Protein AF-A0A6I4NIX0-F1 (afdb_monomer)

Radius of gyration: 38.26 Å; Cα contacts (8 Å, |Δi|>4): 270; chains: 1; bounding box: 80×37×108 Å

Organism: NCBI:txid2683249

Structure (mmCIF, N/CA/C/O backbone):
data_AF-A0A6I4NIX0-F1
#
_entry.id   AF-A0A6I4NIX0-F1
#
loop_
_atom_site.group_PDB
_atom_site.id
_atom_site.type_symbol
_atom_site.label_atom_id
_atom_site.label_alt_id
_atom_site.label_comp_id
_atom_site.label_asym_id
_atom_site.label_entity_id
_atom_site.label_seq_id
_atom_site.pdbx_PDB_ins_code
_atom_site.Cartn_x
_atom_site.Cartn_y
_atom_site.Cartn_z
_atom_site.occupancy
_atom_site.B_iso_or_equiv
_atom_site.auth_seq_id
_atom_site.auth_comp_id
_atom_site.auth_asym_id
_atom_site.auth_atom_id
_atom_site.pdbx_PDB_model_num
ATOM 1 N N . MET A 1 1 ? 13.666 2.918 -38.851 1.00 43.97 1 MET A N 1
ATOM 2 C CA . MET A 1 1 ? 14.423 2.708 -40.101 1.00 43.97 1 MET A CA 1
ATOM 3 C C . MET A 1 1 ? 15.780 3.328 -39.849 1.00 43.97 1 MET A C 1
ATOM 5 O O . MET A 1 1 ? 15.860 4.537 -39.687 1.00 43.97 1 MET A O 1
ATOM 9 N N . ASP A 1 2 ? 16.770 2.481 -39.593 1.00 53.19 2 ASP A N 1
ATOM 10 C CA . ASP A 1 2 ? 17.915 2.836 -38.752 1.00 53.19 2 ASP A CA 1
ATOM 11 C C . ASP A 1 2 ? 18.813 3.860 -39.449 1.00 53.19 2 ASP A C 1
ATOM 13 O O . ASP A 1 2 ? 19.462 3.558 -40.452 1.00 53.19 2 ASP A O 1
ATOM 17 N N . THR A 1 3 ? 18.858 5.076 -38.910 1.00 61.34 3 THR A N 1
ATOM 18 C CA . THR A 1 3 ? 19.760 6.161 -39.330 1.00 61.34 3 THR A CA 1
ATOM 19 C C . THR A 1 3 ? 21.214 5.690 -39.404 1.00 61.34 3 THR A C 1
ATOM 21 O O . THR A 1 3 ? 21.943 6.076 -40.317 1.00 61.34 3 THR A O 1
ATOM 24 N N . LEU A 1 4 ? 21.589 4.757 -38.524 1.00 57.44 4 LEU A N 1
ATOM 25 C CA . LEU A 1 4 ? 22.887 4.086 -38.499 1.00 57.44 4 LEU A CA 1
ATOM 26 C C . LEU A 1 4 ? 23.182 3.298 -39.788 1.00 57.44 4 LEU A C 1
ATOM 28 O O . LEU A 1 4 ? 24.290 3.348 -40.317 1.00 57.44 4 LEU A O 1
ATOM 32 N N . ARG A 1 5 ? 22.180 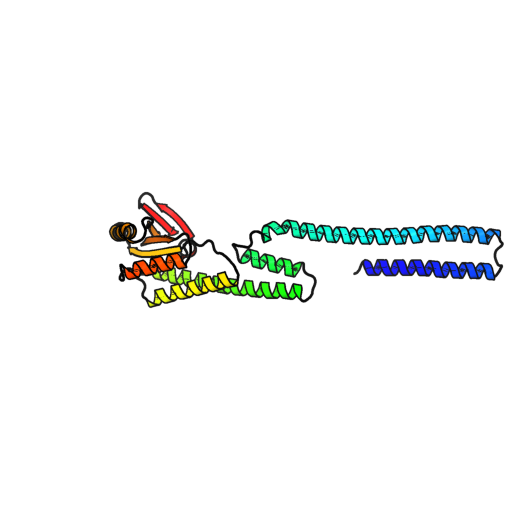2.596 -40.340 1.00 68.56 5 ARG A N 1
ATOM 33 C CA . ARG A 1 5 ? 22.334 1.824 -41.584 1.00 68.56 5 ARG A CA 1
ATOM 34 C C . ARG A 1 5 ? 22.512 2.748 -42.783 1.00 68.56 5 ARG A C 1
ATOM 36 O O . ARG A 1 5 ? 23.341 2.466 -43.639 1.00 68.56 5 ARG A O 1
ATOM 43 N N . ILE A 1 6 ? 21.773 3.855 -42.832 1.00 69.44 6 ILE A N 1
ATOM 44 C CA . ILE A 1 6 ? 21.879 4.838 -43.920 1.00 69.44 6 ILE A CA 1
ATOM 45 C C . ILE A 1 6 ? 23.253 5.528 -43.888 1.00 69.44 6 ILE A C 1
ATOM 47 O O . ILE A 1 6 ? 23.902 5.610 -44.928 1.00 69.44 6 ILE A O 1
ATOM 51 N N . SER A 1 7 ? 23.728 5.941 -42.705 1.00 67.31 7 SER A N 1
ATOM 52 C CA . SER A 1 7 ? 25.068 6.526 -42.507 1.00 67.31 7 SER A CA 1
ATOM 53 C C . SER A 1 7 ? 26.182 5.561 -42.944 1.00 67.31 7 SER A C 1
ATOM 55 O O . SER A 1 7 ? 27.081 5.929 -43.703 1.00 67.31 7 SER A O 1
ATOM 57 N N . LEU A 1 8 ? 26.079 4.283 -42.563 1.00 74.50 8 LEU A N 1
ATOM 58 C CA . LEU A 1 8 ? 27.054 3.252 -42.922 1.00 74.50 8 LEU A CA 1
ATOM 59 C C . LEU A 1 8 ? 27.112 2.988 -44.437 1.00 74.50 8 LEU A C 1
ATOM 61 O O . LEU A 1 8 ? 28.200 2.961 -45.012 1.00 74.50 8 LEU A O 1
ATOM 65 N N . TRP A 1 9 ? 25.961 2.860 -45.104 1.00 77.00 9 TRP A N 1
ATOM 66 C CA . TRP A 1 9 ? 25.909 2.684 -46.562 1.00 77.00 9 TRP A CA 1
ATOM 67 C C . TRP A 1 9 ? 26.435 3.904 -47.327 1.00 77.00 9 TRP A C 1
ATOM 69 O O . TRP A 1 9 ? 27.109 3.740 -48.346 1.00 77.00 9 TRP A O 1
ATOM 79 N N . LEU A 1 10 ? 26.185 5.117 -46.826 1.00 78.00 10 LEU A N 1
ATOM 80 C CA . LEU A 1 10 ? 26.678 6.354 -47.433 1.00 78.00 10 LEU A CA 1
ATOM 81 C C . LEU A 1 10 ? 28.211 6.460 -47.342 1.00 78.00 10 LEU A C 1
ATOM 83 O O . LEU A 1 10 ? 28.868 6.781 -48.333 1.00 78.00 10 LEU A O 1
ATOM 87 N N . ASN A 1 11 ? 28.788 6.107 -46.189 1.00 76.25 11 ASN A N 1
ATOM 88 C CA . ASN A 1 11 ? 30.240 6.079 -45.993 1.00 76.25 11 ASN A CA 1
ATOM 89 C C . ASN A 1 11 ? 30.921 5.015 -46.873 1.00 76.25 11 ASN A C 1
ATOM 91 O O . ASN A 1 11 ? 31.942 5.299 -47.501 1.00 76.25 11 ASN A O 1
ATOM 95 N N . ILE A 1 12 ? 30.335 3.817 -46.992 1.00 81.12 12 ILE A N 1
ATOM 96 C CA . ILE A 1 12 ? 30.833 2.768 -47.901 1.00 81.12 12 ILE A CA 1
ATOM 97 C C . ILE A 1 12 ? 30.787 3.242 -49.363 1.00 81.12 12 ILE A C 1
ATOM 99 O O . ILE A 1 12 ? 31.748 3.034 -50.107 1.00 81.12 12 ILE A O 1
ATOM 103 N N . GLY A 1 13 ? 29.706 3.916 -49.769 1.00 81.62 13 GLY A N 1
ATOM 104 C CA . GLY A 1 13 ? 29.568 4.484 -51.112 1.00 81.62 13 GLY A CA 1
ATOM 105 C C . GLY A 1 13 ? 30.633 5.538 -51.438 1.00 81.62 13 GLY A C 1
ATOM 106 O O . GLY A 1 13 ? 31.209 5.509 -52.527 1.00 81.62 13 GLY A O 1
ATOM 107 N N . LEU A 1 14 ? 30.950 6.423 -50.487 1.00 79.50 14 LEU A N 1
ATOM 108 C CA . LEU A 1 14 ? 32.007 7.434 -50.636 1.00 79.50 14 LEU A CA 1
ATOM 109 C C . LEU A 1 14 ? 33.401 6.806 -50.780 1.00 79.50 14 LEU A C 1
ATOM 111 O O . LEU A 1 14 ? 34.182 7.225 -51.636 1.00 79.50 14 LEU A O 1
ATOM 115 N N . ILE A 1 15 ? 33.699 5.767 -49.994 1.00 82.00 15 ILE A N 1
ATOM 116 C CA . ILE A 1 15 ? 34.970 5.032 -50.088 1.00 82.00 15 ILE A CA 1
ATOM 117 C C . ILE A 1 15 ? 35.087 4.327 -51.447 1.00 82.00 15 ILE A C 1
ATOM 119 O O . ILE A 1 15 ? 36.135 4.396 -52.090 1.00 82.00 15 ILE A O 1
ATOM 123 N N . LEU A 1 16 ? 34.011 3.696 -51.925 1.00 84.69 16 LEU A N 1
ATOM 124 C CA . LEU A 1 16 ? 33.980 3.060 -53.246 1.00 84.69 16 LEU A CA 1
ATOM 125 C C . LEU A 1 16 ? 34.229 4.064 -54.378 1.00 84.69 16 LEU A C 1
ATOM 127 O O . LEU A 1 16 ? 35.016 3.774 -55.280 1.00 84.69 16 LEU A O 1
ATOM 131 N N . LEU A 1 17 ? 33.615 5.249 -54.319 1.00 83.38 17 LEU A N 1
ATOM 132 C CA . LEU A 1 17 ? 33.840 6.318 -55.298 1.00 83.38 17 LEU A CA 1
ATOM 133 C C . LEU A 1 17 ? 35.307 6.765 -55.347 1.00 83.38 17 LEU A C 1
ATOM 135 O O . LEU A 1 17 ? 35.855 6.931 -56.438 1.00 83.38 17 LEU A O 1
ATOM 139 N N . LEU A 1 18 ? 35.962 6.897 -54.190 1.00 82.19 18 LEU A N 1
ATOM 140 C CA . LEU A 1 18 ? 37.392 7.214 -54.117 1.00 82.19 18 LEU A CA 1
ATOM 141 C C . LEU A 1 18 ? 38.255 6.110 -54.741 1.00 82.19 18 LEU A C 1
ATOM 143 O O . LEU A 1 18 ? 39.141 6.398 -55.545 1.00 82.19 18 LEU A O 1
ATOM 147 N N . VAL A 1 19 ? 37.977 4.839 -54.437 1.00 84.62 19 VAL A N 1
ATOM 148 C CA . VAL A 1 19 ? 38.723 3.706 -55.013 1.00 84.62 19 VAL A CA 1
ATOM 149 C C . VAL A 1 19 ? 38.577 3.667 -56.537 1.00 84.62 19 VAL A C 1
ATOM 151 O O . VAL A 1 19 ? 39.573 3.520 -57.247 1.00 84.62 19 VAL A O 1
ATOM 154 N N . VAL A 1 20 ? 37.361 3.860 -57.055 1.00 85.88 20 VAL A N 1
ATOM 155 C CA . VAL A 1 20 ? 37.107 3.924 -58.503 1.00 85.88 20 VAL A CA 1
ATOM 156 C C . VAL A 1 20 ? 37.832 5.117 -59.137 1.00 85.88 20 VAL A C 1
ATOM 158 O O . VAL A 1 20 ? 38.448 4.961 -60.194 1.00 85.88 20 VAL A O 1
ATOM 161 N N . GLY A 1 21 ? 37.834 6.279 -58.475 1.00 82.00 21 GLY A N 1
ATOM 162 C CA . GLY A 1 21 ? 38.586 7.462 -58.900 1.00 82.00 21 GLY A CA 1
ATOM 163 C C . GLY A 1 21 ? 40.096 7.210 -58.985 1.00 82.00 21 GLY A C 1
ATOM 164 O O . GLY A 1 21 ? 40.710 7.506 -60.010 1.00 82.00 21 GLY A O 1
ATOM 165 N N . CYS A 1 22 ? 40.685 6.570 -57.969 1.00 81.81 22 CYS A N 1
ATOM 166 C CA . CYS A 1 22 ? 42.088 6.137 -57.979 1.00 81.81 22 CYS A CA 1
ATOM 167 C C . CYS A 1 22 ? 42.403 5.224 -59.174 1.00 81.81 22 CYS A C 1
ATOM 169 O O . CYS A 1 22 ? 43.384 5.442 -59.888 1.00 81.81 22 CYS A O 1
ATOM 171 N N . VAL A 1 23 ? 41.568 4.209 -59.416 1.00 85.44 23 VAL A N 1
ATOM 172 C CA . VAL A 1 23 ? 41.751 3.271 -60.537 1.00 85.44 23 VAL A CA 1
ATOM 173 C C . VAL A 1 23 ? 41.670 4.000 -61.881 1.00 85.44 23 VAL A C 1
ATOM 175 O O . VAL A 1 23 ? 42.463 3.720 -62.784 1.00 85.44 23 VAL A O 1
ATOM 178 N N . TYR A 1 24 ? 40.756 4.963 -62.009 1.00 84.19 24 TYR A N 1
ATOM 179 C CA . TYR A 1 24 ? 40.612 5.786 -63.207 1.00 84.19 24 TYR A CA 1
ATOM 180 C C . TYR A 1 24 ? 41.850 6.657 -63.472 1.00 84.19 24 TYR A C 1
ATOM 182 O O . TYR A 1 24 ? 42.356 6.669 -64.595 1.00 84.19 24 TYR A O 1
ATOM 190 N N . ILE A 1 25 ? 42.400 7.307 -62.440 1.00 80.31 25 ILE A N 1
ATOM 191 C CA . ILE A 1 25 ? 43.631 8.110 -62.548 1.00 80.31 25 ILE A CA 1
ATOM 192 C C . ILE A 1 25 ? 44.821 7.231 -62.962 1.00 80.31 25 ILE A C 1
ATOM 194 O O . ILE A 1 25 ? 45.546 7.574 -63.895 1.00 80.31 25 ILE A O 1
ATOM 198 N N . ILE A 1 26 ? 44.992 6.055 -62.346 1.00 81.69 26 ILE A N 1
ATOM 199 C CA . ILE A 1 26 ? 46.058 5.104 -62.716 1.00 81.69 26 ILE A CA 1
ATOM 200 C C . ILE A 1 26 ? 45.920 4.666 -64.180 1.00 81.69 26 ILE A C 1
ATOM 202 O O . ILE A 1 26 ? 46.921 4.538 -64.890 1.00 81.69 26 ILE A O 1
ATOM 206 N N . LYS A 1 27 ? 44.686 4.441 -64.647 1.00 83.12 27 LYS A N 1
ATOM 207 C CA . LYS A 1 27 ? 44.415 4.082 -66.042 1.00 83.12 27 LYS A CA 1
ATOM 208 C C . LYS A 1 27 ? 44.809 5.211 -66.998 1.00 83.12 27 LYS A C 1
ATOM 210 O O . LYS A 1 27 ? 45.462 4.916 -67.994 1.00 83.12 27 LYS A O 1
ATOM 215 N N . LEU A 1 28 ? 44.479 6.464 -66.672 1.00 78.56 28 LEU A N 1
ATOM 216 C CA . LEU A 1 28 ? 44.848 7.644 -67.467 1.00 78.56 28 LEU A CA 1
ATOM 217 C C . LEU A 1 28 ? 46.366 7.852 -67.557 1.00 78.56 28 LEU A C 1
ATOM 219 O O . LEU A 1 28 ? 46.877 8.157 -68.635 1.00 78.56 28 LEU A O 1
ATOM 223 N N . ILE A 1 29 ? 47.090 7.636 -66.454 1.00 76.50 29 ILE A N 1
ATOM 224 C CA . ILE A 1 29 ? 48.560 7.709 -66.433 1.00 76.50 29 ILE A CA 1
ATOM 225 C C . ILE A 1 29 ? 49.155 6.609 -67.326 1.00 76.50 29 ILE A C 1
ATOM 227 O O . ILE A 1 29 ? 50.046 6.869 -68.135 1.00 76.50 29 ILE A O 1
ATOM 231 N N . LYS A 1 30 ? 48.637 5.375 -67.236 1.00 78.75 30 LYS A N 1
ATOM 232 C CA . LYS A 1 30 ? 49.112 4.249 -68.058 1.00 78.75 30 LYS A CA 1
ATOM 233 C C . LYS A 1 30 ? 48.798 4.405 -69.548 1.00 78.75 30 LYS A C 1
ATOM 235 O O . LYS A 1 30 ? 49.575 3.914 -70.363 1.00 78.75 30 LYS A O 1
ATOM 240 N N . SER A 1 31 ? 47.698 5.064 -69.920 1.00 76.31 31 SER A N 1
ATOM 241 C CA . SER A 1 31 ? 47.315 5.253 -71.326 1.00 76.31 31 SER A CA 1
ATOM 242 C C . SER A 1 31 ? 48.072 6.377 -72.044 1.00 76.31 31 SER A C 1
ATOM 244 O O . SER A 1 31 ? 47.883 6.519 -73.249 1.00 76.31 31 SER A O 1
ATOM 246 N N . LYS A 1 32 ? 48.927 7.156 -71.352 1.00 70.25 32 LYS A N 1
ATOM 247 C CA . LYS A 1 32 ? 49.683 8.310 -71.904 1.00 70.25 32 LYS A CA 1
ATOM 248 C C . LYS A 1 32 ? 48.819 9.316 -72.684 1.00 70.25 32 LYS A C 1
ATOM 250 O O . LYS A 1 32 ? 49.307 10.043 -73.541 1.00 70.25 32 LYS A O 1
ATOM 255 N N . THR A 1 33 ? 47.521 9.345 -72.402 1.00 64.69 33 THR A N 1
ATOM 256 C CA . THR A 1 33 ? 46.524 10.163 -73.108 1.00 64.69 33 THR A CA 1
ATOM 257 C C . THR A 1 33 ? 46.512 11.621 -72.653 1.00 64.69 33 THR A C 1
ATOM 259 O O . THR A 1 33 ? 45.799 12.426 -73.240 1.00 64.69 33 THR A O 1
ATOM 262 N N . VAL A 1 34 ? 47.259 11.955 -71.598 1.00 69.62 34 VAL A N 1
ATOM 263 C CA . VAL A 1 34 ? 47.287 13.274 -70.959 1.00 69.62 34 VAL A CA 1
ATOM 264 C C . VAL A 1 34 ? 48.743 13.698 -70.789 1.00 69.62 34 VAL A C 1
ATOM 266 O O . VAL A 1 34 ? 49.601 12.861 -70.498 1.00 69.62 34 VAL A O 1
ATOM 269 N N . ASP A 1 35 ? 49.015 14.979 -71.008 1.00 74.25 35 ASP A N 1
ATOM 270 C CA . ASP A 1 35 ? 50.319 15.590 -70.787 1.00 74.25 35 ASP A CA 1
ATOM 271 C C . ASP A 1 35 ? 50.654 15.685 -69.289 1.00 74.25 35 ASP A C 1
ATOM 273 O O . ASP A 1 35 ? 49.789 15.605 -68.416 1.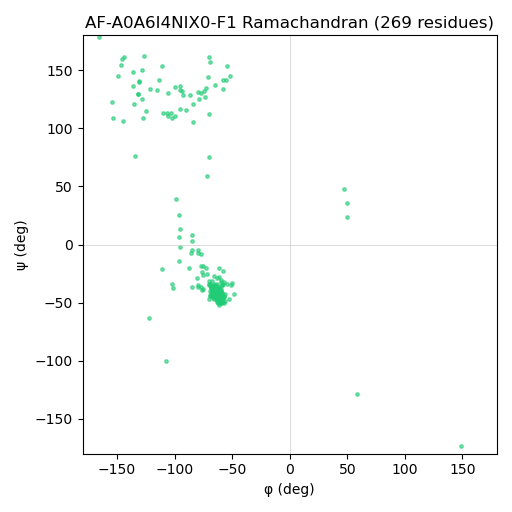00 74.25 35 ASP A O 1
ATOM 277 N N . GLU A 1 36 ? 51.937 15.862 -68.980 1.00 71.31 36 GLU A N 1
ATOM 278 C CA . GLU A 1 36 ? 52.439 15.912 -67.600 1.00 71.31 36 GLU A CA 1
ATOM 279 C C . GLU A 1 36 ? 51.759 17.035 -66.787 1.00 71.31 36 GLU A C 1
ATOM 281 O O . GLU A 1 36 ? 51.394 16.841 -65.629 1.00 71.31 36 GLU A O 1
ATOM 286 N N . SER A 1 37 ? 51.434 18.161 -67.440 1.00 74.31 37 SER A N 1
ATOM 287 C CA . SER A 1 37 ? 50.690 19.276 -66.835 1.00 74.31 37 SER A CA 1
ATOM 288 C C . SER A 1 37 ? 49.231 18.938 -66.496 1.00 74.31 37 SER A C 1
ATOM 290 O O . SER A 1 37 ? 48.706 19.398 -65.475 1.00 74.31 37 SER A O 1
ATOM 292 N N . GLY A 1 38 ? 48.548 18.148 -67.329 1.00 74.88 38 GLY A N 1
ATOM 293 C CA . GLY A 1 38 ? 47.187 17.696 -67.057 1.00 74.88 38 GLY A CA 1
ATOM 294 C C . GLY A 1 38 ? 47.121 16.686 -65.911 1.00 74.88 38 GLY A C 1
ATOM 295 O O . GLY A 1 38 ? 46.168 16.713 -65.129 1.00 74.88 38 GLY A O 1
ATOM 296 N N . ILE A 1 39 ? 48.147 15.843 -65.763 1.00 74.44 39 ILE A N 1
ATOM 297 C CA . ILE A 1 39 ? 48.248 14.868 -64.667 1.00 74.44 39 ILE A CA 1
ATOM 298 C C . ILE A 1 39 ? 48.376 15.582 -63.313 1.00 74.44 39 ILE A C 1
ATOM 300 O O . ILE A 1 39 ? 47.631 15.245 -62.390 1.00 74.44 39 ILE A O 1
ATOM 304 N N . ASP A 1 40 ? 49.220 16.611 -63.207 1.00 77.62 40 ASP A N 1
ATOM 305 C CA . ASP A 1 40 ? 49.393 17.373 -61.960 1.00 77.62 40 ASP A CA 1
ATOM 306 C C . ASP A 1 40 ? 48.093 18.045 -61.494 1.00 77.62 40 ASP A C 1
ATOM 308 O O . ASP A 1 40 ? 47.713 17.944 -60.325 1.00 77.62 40 ASP A O 1
ATOM 312 N N . LYS A 1 41 ? 47.334 18.647 -62.418 1.00 80.56 41 LYS A N 1
ATOM 313 C CA . LYS A 1 41 ? 46.035 19.268 -62.096 1.00 80.56 41 LYS A CA 1
ATOM 314 C C . LYS A 1 41 ? 44.995 18.253 -61.620 1.00 80.56 41 LYS A C 1
ATOM 316 O O . LYS A 1 41 ? 44.209 18.556 -60.722 1.00 80.56 41 LYS A O 1
ATOM 321 N N . ILE A 1 42 ? 44.976 17.055 -62.209 1.00 80.00 42 ILE A N 1
ATOM 322 C CA . ILE A 1 42 ? 44.069 15.970 -61.799 1.00 80.00 42 ILE A CA 1
ATOM 323 C C . ILE A 1 42 ? 44.441 15.465 -60.403 1.00 80.00 42 ILE A C 1
ATOM 325 O O . ILE A 1 42 ? 43.555 15.233 -59.578 1.00 80.00 42 ILE A O 1
ATOM 329 N N . ILE A 1 43 ? 45.738 15.325 -60.123 1.00 78.81 43 ILE A N 1
ATOM 330 C CA . ILE A 1 43 ? 46.238 14.919 -58.808 1.00 78.81 43 ILE A CA 1
ATOM 331 C C . ILE A 1 43 ? 45.854 15.953 -57.744 1.00 78.81 43 ILE A C 1
ATOM 333 O O . ILE A 1 43 ? 45.377 15.571 -56.674 1.00 78.81 43 ILE A O 1
ATOM 337 N N . ASP A 1 44 ? 46.001 17.246 -58.026 1.00 80.88 44 ASP A N 1
ATOM 338 C CA . ASP A 1 44 ? 45.641 18.297 -57.072 1.00 80.88 44 ASP A CA 1
ATOM 339 C C . ASP A 1 44 ? 44.132 18.378 -56.820 1.00 80.88 44 ASP A C 1
ATOM 341 O O . ASP A 1 44 ? 43.710 18.474 -55.664 1.00 80.88 44 ASP A O 1
ATOM 345 N N . LEU A 1 45 ? 43.303 18.225 -57.858 1.00 81.31 45 LEU A N 1
ATOM 346 C CA . LEU A 1 45 ? 41.852 18.098 -57.689 1.00 81.31 45 LEU A CA 1
ATOM 347 C C . LEU A 1 45 ? 41.501 16.883 -56.813 1.00 81.31 45 LEU A C 1
ATOM 349 O O . LEU A 1 45 ? 40.676 16.979 -55.903 1.00 81.31 45 LEU A O 1
ATOM 353 N N . TYR A 1 46 ? 42.161 15.747 -57.045 1.00 81.38 46 TYR A N 1
ATOM 354 C CA . TYR A 1 46 ? 41.925 14.522 -56.285 1.00 81.38 46 TYR A CA 1
ATOM 355 C C . TYR A 1 46 ? 42.333 14.652 -54.810 1.00 81.38 46 TYR A C 1
ATOM 357 O O . TYR A 1 46 ? 41.607 14.185 -53.931 1.00 81.38 46 TYR A O 1
ATOM 365 N N . LYS A 1 47 ? 43.437 15.349 -54.506 1.00 82.44 47 LYS A N 1
ATOM 366 C CA . LYS A 1 47 ? 43.831 15.669 -53.120 1.00 82.44 47 LYS A CA 1
ATOM 367 C C . LYS A 1 47 ? 42.747 16.474 -52.399 1.00 82.44 47 LYS A C 1
ATOM 369 O O . LYS A 1 47 ? 42.418 16.157 -51.257 1.00 82.44 47 LYS A O 1
ATOM 374 N N . VAL A 1 48 ? 42.161 17.475 -53.061 1.00 84.12 48 VAL A N 1
ATOM 375 C CA . VAL A 1 48 ? 41.076 18.289 -52.483 1.00 84.12 48 VAL A CA 1
ATOM 376 C C . VAL A 1 48 ? 39.831 17.435 -52.208 1.00 84.12 48 VAL A C 1
ATOM 378 O O . VAL A 1 48 ? 39.230 17.538 -51.134 1.00 84.12 48 VAL A O 1
ATOM 381 N N . VAL A 1 49 ? 39.471 16.537 -53.129 1.00 81.75 49 VAL A N 1
ATOM 382 C CA . VAL A 1 49 ? 38.347 15.598 -52.948 1.00 81.75 49 VAL A CA 1
ATOM 383 C C . VAL A 1 49 ? 38.604 14.622 -51.792 1.00 81.75 49 VAL A C 1
ATOM 385 O O . VAL A 1 49 ? 37.704 14.357 -50.993 1.00 81.75 49 VAL A O 1
ATOM 388 N N . LEU A 1 50 ? 39.834 14.128 -51.642 1.00 81.06 50 LEU A N 1
ATOM 389 C CA . LEU A 1 50 ? 40.216 13.273 -50.515 1.00 81.06 50 LEU A CA 1
ATOM 390 C C . LEU A 1 50 ? 40.063 13.998 -49.175 1.00 81.06 50 LEU A C 1
ATOM 392 O O . LEU A 1 50 ? 39.414 13.478 -48.268 1.00 81.06 50 LEU A O 1
ATOM 396 N N . ILE A 1 51 ? 40.617 15.208 -49.057 1.00 81.81 51 ILE A N 1
ATOM 397 C CA . ILE A 1 51 ? 40.584 15.985 -47.809 1.00 81.81 51 ILE A CA 1
ATOM 398 C C . ILE A 1 51 ? 39.140 16.311 -47.401 1.00 81.81 51 ILE A C 1
ATOM 400 O O . ILE A 1 51 ? 38.773 16.157 -46.233 1.00 81.81 51 ILE A O 1
ATOM 404 N N . THR A 1 52 ? 38.299 16.718 -48.355 1.00 83.75 52 THR A N 1
ATOM 405 C CA . THR A 1 52 ? 36.883 17.032 -48.093 1.00 83.75 52 THR A CA 1
ATOM 406 C C . THR A 1 52 ? 36.082 15.792 -47.691 1.00 83.75 52 THR A C 1
ATOM 408 O O . THR A 1 52 ? 35.307 15.854 -46.737 1.00 83.75 52 THR A O 1
ATOM 411 N N . THR A 1 53 ? 36.327 14.643 -48.329 1.00 80.81 53 THR A N 1
ATOM 412 C CA . THR A 1 53 ? 35.643 13.379 -47.999 1.00 80.81 53 THR A CA 1
ATOM 413 C C . THR A 1 53 ? 36.020 12.874 -46.607 1.00 80.81 53 THR A C 1
ATOM 415 O O . THR A 1 53 ? 35.143 12.523 -45.820 1.00 80.81 53 THR A O 1
ATOM 418 N N . VAL A 1 54 ? 37.312 12.884 -46.263 1.00 80.12 54 VAL A N 1
ATOM 419 C CA . VAL A 1 54 ? 37.784 12.473 -44.930 1.00 80.12 54 VAL A CA 1
ATOM 420 C C . VAL A 1 54 ? 37.206 13.386 -43.847 1.00 80.12 54 VAL A C 1
ATOM 422 O O . VAL A 1 54 ? 36.725 12.896 -42.826 1.00 80.12 54 VAL A O 1
ATOM 425 N N . SER A 1 55 ? 37.176 14.698 -44.094 1.00 81.50 55 SER A N 1
ATOM 426 C CA . SER A 1 55 ? 36.588 15.667 -43.162 1.00 81.50 55 SER A CA 1
ATOM 427 C C . SER A 1 55 ? 35.092 15.412 -42.938 1.00 81.50 55 SER A C 1
ATOM 429 O O . SER A 1 55 ? 34.629 15.465 -41.801 1.00 81.50 55 SER A O 1
ATOM 431 N N . ALA A 1 56 ? 34.344 15.070 -43.993 1.00 80.56 56 ALA A N 1
ATOM 432 C CA . ALA A 1 56 ? 32.924 14.733 -43.892 1.00 80.56 56 ALA A CA 1
ATOM 433 C C . ALA A 1 56 ? 32.677 13.443 -43.090 1.00 80.56 56 ALA A C 1
ATOM 435 O O . ALA A 1 56 ? 31.761 13.397 -42.269 1.00 80.56 56 ALA A O 1
ATOM 436 N N . ILE A 1 57 ? 33.515 12.416 -43.272 1.00 78.94 57 ILE A N 1
ATOM 437 C CA . ILE A 1 57 ? 33.428 11.164 -42.502 1.00 78.94 57 ILE A CA 1
ATOM 438 C C . ILE A 1 57 ? 33.670 11.435 -41.012 1.00 78.94 57 ILE A C 1
ATOM 440 O O . ILE A 1 57 ? 32.881 10.994 -40.177 1.00 78.94 57 ILE A O 1
ATOM 444 N N . ILE A 1 58 ? 34.714 12.200 -40.670 1.00 77.25 58 ILE A N 1
ATOM 445 C CA . ILE A 1 58 ? 35.019 12.559 -39.275 1.00 77.25 58 ILE A CA 1
ATOM 446 C C . ILE A 1 58 ? 33.862 13.354 -38.659 1.00 77.25 58 ILE A C 1
ATOM 448 O O . ILE A 1 58 ? 33.435 13.044 -37.549 1.00 77.25 58 ILE A O 1
ATOM 452 N N . ALA A 1 59 ? 33.318 14.338 -39.381 1.00 80.81 59 ALA A N 1
ATOM 453 C CA . ALA A 1 59 ? 32.184 15.129 -38.910 1.00 80.81 59 ALA A CA 1
ATOM 454 C C . ALA A 1 59 ? 30.941 14.264 -38.641 1.00 80.81 59 ALA A C 1
ATOM 456 O O . ALA A 1 59 ? 30.286 14.451 -37.618 1.00 80.81 59 ALA A O 1
ATOM 457 N N . ASN A 1 60 ? 30.650 13.291 -39.510 1.00 76.56 60 ASN A N 1
ATOM 458 C CA . ASN A 1 60 ? 29.535 12.362 -39.320 1.00 76.56 60 ASN A CA 1
ATOM 459 C C . ASN A 1 60 ? 29.738 11.460 -38.098 1.00 76.56 60 ASN A C 1
ATOM 461 O O . ASN A 1 60 ? 28.819 11.322 -37.298 1.00 76.56 60 ASN A O 1
ATOM 465 N N . ILE A 1 61 ? 30.942 10.908 -37.910 1.00 76.12 61 ILE A N 1
ATOM 466 C CA . ILE A 1 61 ? 31.271 10.093 -36.729 1.00 76.12 61 ILE A CA 1
ATOM 467 C C . ILE A 1 61 ? 31.079 10.916 -35.451 1.00 76.12 61 ILE A C 1
ATOM 469 O O . ILE A 1 61 ? 30.416 10.473 -34.519 1.00 76.12 61 ILE A O 1
ATOM 473 N N . VAL A 1 62 ? 31.619 12.136 -35.414 1.00 73.38 62 VAL A N 1
ATOM 474 C CA . VAL A 1 62 ? 31.493 13.035 -34.258 1.00 73.38 62 VAL A CA 1
ATOM 475 C C . VAL A 1 62 ? 30.029 13.413 -34.000 1.00 73.38 62 VAL A C 1
ATOM 477 O O . VAL A 1 62 ? 29.596 13.418 -32.850 1.00 73.38 62 VAL A O 1
ATOM 480 N N . ALA A 1 63 ? 29.248 13.688 -35.046 1.00 75.94 63 ALA A N 1
ATOM 481 C CA . ALA A 1 63 ? 27.823 13.986 -34.920 1.00 75.94 63 ALA A CA 1
ATOM 482 C C . ALA A 1 63 ? 27.019 12.792 -34.382 1.00 75.94 63 ALA A C 1
ATOM 484 O O . ALA A 1 63 ? 26.114 12.988 -33.570 1.00 75.94 63 ALA A O 1
ATOM 485 N N . ASP A 1 64 ? 27.350 11.572 -34.803 1.00 72.81 64 ASP A N 1
ATOM 486 C CA . ASP A 1 64 ? 26.718 10.356 -34.291 1.00 72.81 64 ASP A CA 1
ATOM 487 C C . ASP A 1 64 ? 27.087 10.129 -32.809 1.00 72.81 64 ASP A C 1
ATOM 489 O O . ASP A 1 64 ? 26.190 9.904 -31.998 1.00 72.81 64 ASP A O 1
ATOM 493 N N . TYR A 1 65 ? 28.347 10.358 -32.410 1.00 67.25 65 TYR A N 1
ATOM 494 C CA . TYR A 1 65 ? 28.757 10.336 -30.994 1.00 67.25 65 TYR A CA 1
ATOM 495 C C . TYR A 1 65 ? 28.036 11.383 -30.129 1.00 67.25 65 TYR A C 1
ATOM 497 O O . TYR A 1 65 ? 27.680 11.104 -28.983 1.00 67.25 65 TYR A O 1
ATOM 505 N N . PHE A 1 66 ? 27.811 12.599 -30.642 1.00 71.69 66 PHE A N 1
ATOM 506 C CA . PHE A 1 66 ? 27.054 13.617 -29.904 1.00 71.69 66 PHE A CA 1
ATOM 507 C C . PHE A 1 66 ? 25.578 13.238 -29.748 1.00 71.69 66 PHE A C 1
ATOM 509 O O . PHE A 1 66 ? 25.017 13.455 -28.676 1.00 71.69 66 PHE A O 1
ATOM 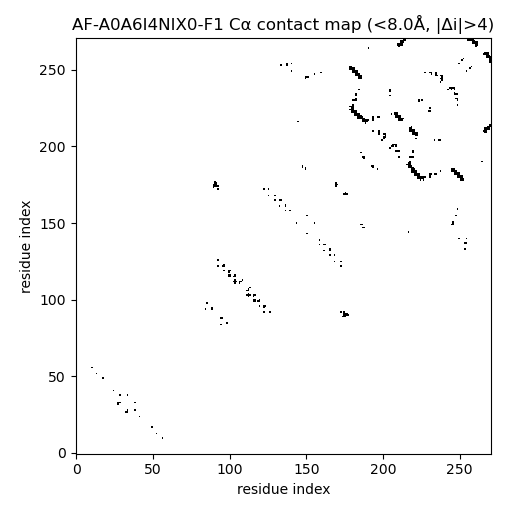516 N N . LYS A 1 67 ? 24.966 12.617 -30.764 1.00 74.62 67 LYS A N 1
ATOM 517 C CA . LYS A 1 67 ? 23.583 12.122 -30.671 1.00 74.62 67 LYS A CA 1
ATOM 518 C C . LYS A 1 67 ? 23.433 11.009 -29.639 1.00 74.62 67 LYS A C 1
ATOM 520 O O . LYS A 1 67 ? 22.464 11.037 -28.887 1.00 74.62 67 LYS A O 1
ATOM 525 N N . GLU A 1 68 ? 24.368 10.060 -29.591 1.00 69.69 68 GLU A N 1
ATOM 526 C CA . GLU A 1 68 ? 24.371 9.007 -28.563 1.00 69.69 68 GLU A CA 1
ATOM 527 C C . GLU A 1 68 ? 24.486 9.621 -27.163 1.00 69.69 68 GLU A C 1
ATOM 529 O O . GLU A 1 68 ? 23.694 9.314 -26.277 1.00 69.69 68 GLU A O 1
ATOM 534 N N . ARG A 1 69 ? 25.379 10.600 -26.989 1.00 63.72 69 ARG A N 1
ATOM 535 C CA . ARG A 1 69 ? 25.560 11.283 -25.703 1.00 63.72 69 ARG A CA 1
ATOM 536 C C . ARG A 1 69 ? 24.345 12.109 -25.266 1.00 63.72 69 ARG A C 1
ATOM 538 O O . ARG A 1 69 ? 24.060 12.183 -24.071 1.00 63.72 69 ARG A O 1
ATOM 545 N N . ASP A 1 70 ? 23.641 12.746 -26.198 1.00 66.88 70 ASP A N 1
ATOM 546 C CA . ASP A 1 70 ? 22.398 13.468 -25.900 1.00 66.88 70 ASP A CA 1
ATOM 547 C C . ASP A 1 70 ? 21.253 12.507 -25.555 1.00 66.88 70 ASP A C 1
ATOM 549 O O . ASP A 1 70 ? 20.440 12.811 -24.678 1.00 66.88 70 ASP A O 1
ATOM 553 N N . TYR A 1 71 ? 21.210 11.332 -26.191 1.00 68.25 71 TYR A N 1
ATOM 554 C CA . TYR A 1 71 ? 20.275 10.267 -25.837 1.00 68.25 71 TYR A CA 1
ATOM 555 C C . TYR A 1 71 ? 20.536 9.758 -24.411 1.00 68.25 71 TYR A C 1
ATOM 557 O O . TYR A 1 71 ? 19.622 9.787 -23.585 1.00 68.25 71 TYR A O 1
ATOM 565 N N . ASP A 1 72 ? 21.791 9.440 -24.080 1.00 60.56 72 ASP A N 1
ATOM 566 C CA . ASP A 1 72 ? 22.203 8.997 -22.740 1.00 60.56 72 ASP A CA 1
ATOM 567 C C . ASP A 1 72 ? 21.901 10.050 -21.663 1.00 60.56 72 ASP A C 1
ATOM 569 O O . ASP A 1 72 ? 21.427 9.743 -20.566 1.00 60.56 72 ASP A O 1
ATOM 573 N N . LYS A 1 73 ? 22.141 11.331 -21.969 1.00 65.00 73 LYS A N 1
ATOM 574 C CA . LYS A 1 73 ? 21.850 12.439 -21.052 1.00 65.00 73 LYS A CA 1
ATOM 575 C C . LYS A 1 73 ? 20.349 12.590 -20.807 1.00 65.00 73 LYS A C 1
ATOM 577 O O . LYS A 1 73 ? 19.947 12.831 -19.669 1.00 65.00 73 LYS A O 1
ATOM 582 N N . ASN A 1 74 ? 19.524 12.459 -21.843 1.00 67.44 74 ASN A N 1
ATOM 583 C CA . ASN A 1 74 ? 18.069 12.523 -21.706 1.00 67.44 74 ASN A CA 1
ATOM 584 C C . ASN A 1 74 ? 17.519 11.313 -20.937 1.00 67.44 74 ASN A C 1
ATOM 586 O O . ASN A 1 74 ? 16.615 11.477 -20.113 1.00 67.44 74 ASN A O 1
ATOM 590 N N . GLU A 1 75 ? 18.098 10.127 -21.126 1.00 63.88 75 GLU A N 1
ATOM 591 C CA . GLU A 1 75 ? 17.765 8.936 -20.341 1.00 63.88 75 GLU A CA 1
ATOM 592 C C . GLU A 1 75 ? 18.125 9.130 -18.856 1.00 63.88 75 GLU A C 1
ATOM 594 O O . GLU A 1 75 ? 17.283 8.910 -17.981 1.00 63.88 75 GLU A O 1
ATOM 599 N N . MET A 1 76 ? 19.316 9.666 -18.554 1.00 58.44 76 MET A N 1
ATOM 600 C CA . MET A 1 76 ? 19.714 9.988 -17.175 1.00 58.44 76 MET A CA 1
ATOM 601 C C . MET A 1 76 ? 18.873 11.103 -16.537 1.00 58.44 76 MET A C 1
ATOM 603 O O . MET A 1 76 ? 18.563 11.014 -15.348 1.00 58.44 76 MET A O 1
ATOM 607 N N . MET A 1 77 ? 18.493 12.148 -17.283 1.00 61.59 77 MET A N 1
ATOM 608 C CA . MET A 1 77 ? 17.617 13.210 -16.761 1.00 61.59 77 MET A CA 1
ATOM 609 C C . MET A 1 77 ? 16.226 12.667 -16.432 1.00 61.59 77 MET A C 1
ATOM 611 O O . MET A 1 77 ? 15.715 12.945 -15.350 1.00 61.59 77 MET A O 1
ATOM 615 N N . THR A 1 78 ? 15.677 11.813 -17.300 1.00 61.91 78 THR A N 1
ATOM 616 C CA . THR A 1 78 ? 14.419 11.103 -17.031 1.00 61.91 78 THR A CA 1
ATOM 617 C C . THR A 1 78 ? 14.548 10.279 -15.750 1.00 61.91 78 THR A C 1
ATOM 619 O O . THR A 1 78 ? 13.705 10.372 -14.866 1.00 61.91 78 THR A O 1
ATOM 622 N N . PHE A 1 79 ? 15.642 9.534 -15.577 1.00 60.25 79 PHE A N 1
ATOM 623 C CA . PHE A 1 79 ? 15.879 8.754 -14.360 1.00 60.25 79 PHE A CA 1
ATOM 624 C C . PHE A 1 79 ? 15.911 9.629 -13.094 1.00 60.25 79 PHE A C 1
ATOM 626 O O . PHE A 1 79 ? 15.292 9.289 -12.085 1.00 60.25 79 PHE A O 1
ATOM 633 N N . ASN A 1 80 ? 16.587 10.779 -13.157 1.00 50.03 80 ASN A N 1
ATOM 634 C CA . ASN A 1 80 ? 16.763 11.693 -12.027 1.00 50.03 80 ASN A CA 1
ATOM 635 C C . ASN A 1 80 ? 15.458 12.404 -11.613 1.00 50.03 80 ASN A C 1
ATOM 637 O O . ASN A 1 80 ? 15.233 12.618 -10.423 1.00 50.03 80 ASN A O 1
ATOM 641 N N . GLU A 1 81 ? 14.567 12.711 -12.562 1.00 63.41 81 GLU A N 1
ATOM 642 C CA . GLU A 1 81 ? 13.231 13.264 -12.277 1.00 63.41 81 GLU A CA 1
ATOM 643 C C . GLU A 1 81 ? 12.330 12.276 -11.519 1.00 63.41 81 GLU A C 1
ATOM 645 O O . GLU A 1 81 ? 11.470 12.696 -10.739 1.00 63.41 81 GLU A O 1
ATOM 650 N N . TYR A 1 82 ? 12.555 10.966 -11.680 1.00 57.66 82 TYR A N 1
ATOM 651 C CA . TYR A 1 82 ? 11.748 9.939 -11.020 1.00 57.66 82 TYR A CA 1
ATOM 652 C C . TYR A 1 82 ? 12.343 9.397 -9.710 1.00 57.66 82 TYR A C 1
ATOM 654 O O . TYR A 1 82 ? 11.598 8.807 -8.926 1.00 57.66 82 TYR A O 1
ATOM 662 N N . ILE A 1 83 ? 13.625 9.650 -9.4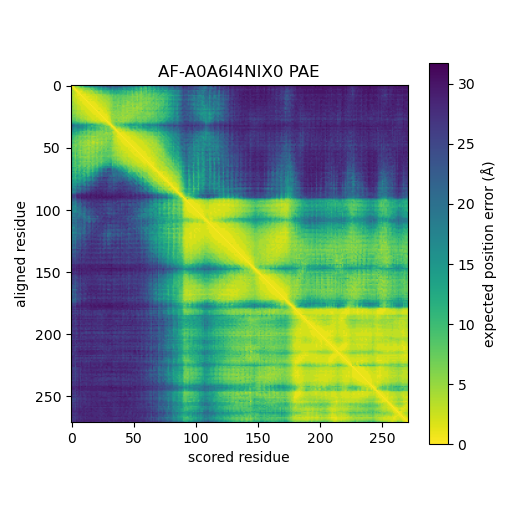04 1.00 55.28 83 ILE A N 1
ATOM 663 C CA . ILE A 1 83 ? 14.286 9.262 -8.135 1.00 55.28 83 ILE A CA 1
ATOM 664 C C . ILE A 1 83 ? 13.478 9.644 -6.876 1.00 55.28 83 ILE A C 1
ATOM 666 O O . ILE A 1 83 ? 13.347 8.795 -5.990 1.00 55.28 83 ILE A O 1
ATOM 670 N N . PRO A 1 84 ? 12.863 10.840 -6.771 1.00 55.62 84 PRO A N 1
ATOM 671 C CA . PRO A 1 84 ? 12.030 11.185 -5.617 1.00 55.62 84 PRO A CA 1
ATOM 672 C C . PRO A 1 84 ? 10.829 10.244 -5.417 1.00 55.62 84 PRO A C 1
ATOM 674 O O . PRO A 1 84 ? 10.438 9.979 -4.282 1.00 55.62 84 PRO A O 1
ATOM 677 N N . TYR A 1 85 ? 10.276 9.676 -6.496 1.00 52.88 85 TYR A N 1
ATOM 678 C CA . TYR A 1 85 ? 9.192 8.686 -6.429 1.00 52.88 85 TYR A CA 1
ATOM 679 C C . TYR A 1 85 ? 9.690 7.290 -6.015 1.00 52.88 85 TYR A C 1
ATOM 681 O O . TYR A 1 85 ? 8.913 6.501 -5.476 1.00 52.88 85 TYR A O 1
ATOM 689 N N . VAL A 1 86 ? 10.977 6.991 -6.236 1.00 50.06 86 VAL A N 1
ATOM 690 C CA . VAL A 1 86 ? 11.646 5.744 -5.819 1.00 50.06 86 VAL A CA 1
ATOM 691 C C . VAL A 1 86 ? 12.024 5.778 -4.336 1.00 50.06 86 VAL A C 1
ATOM 693 O O . VAL A 1 86 ? 11.924 4.762 -3.647 1.00 50.06 86 VAL A O 1
ATOM 696 N N . ILE A 1 87 ? 12.424 6.945 -3.826 1.00 52.19 87 ILE A N 1
ATOM 697 C CA . ILE A 1 87 ? 12.849 7.126 -2.429 1.00 52.19 87 ILE A CA 1
ATOM 698 C C . ILE A 1 87 ? 11.653 7.048 -1.454 1.00 52.19 87 ILE A C 1
ATOM 700 O O . ILE A 1 87 ? 11.824 6.617 -0.317 1.00 52.19 87 ILE A O 1
ATOM 704 N N . ASP A 1 88 ? 10.429 7.346 -1.903 1.00 52.25 88 ASP A N 1
ATOM 705 C CA . ASP A 1 88 ? 9.194 7.286 -1.096 1.00 52.25 88 ASP A CA 1
ATOM 706 C C . ASP A 1 88 ? 8.376 5.983 -1.318 1.00 52.25 88 ASP A C 1
ATOM 708 O O . ASP A 1 88 ? 7.142 5.978 -1.417 1.00 52.25 88 ASP A O 1
ATOM 712 N N . THR A 1 89 ? 9.068 4.844 -1.462 1.00 49.06 89 THR A N 1
ATOM 713 C CA . THR A 1 89 ? 8.488 3.517 -1.787 1.00 49.06 89 THR A CA 1
ATOM 714 C C . THR A 1 89 ? 7.964 2.724 -0.585 1.00 49.06 89 THR A C 1
ATOM 716 O O . THR A 1 89 ? 7.474 1.601 -0.747 1.00 49.06 89 THR A O 1
ATOM 719 N N . THR A 1 90 ? 8.002 3.283 0.621 1.00 48.69 90 THR A N 1
ATOM 720 C CA . THR A 1 90 ? 7.582 2.590 1.849 1.00 48.69 90 THR A CA 1
ATOM 721 C C . THR A 1 90 ? 6.060 2.471 2.010 1.00 48.69 90 THR A C 1
ATOM 723 O O . THR A 1 90 ? 5.603 1.512 2.629 1.00 48.69 90 THR A O 1
ATOM 726 N N . GLY A 1 91 ? 5.251 3.366 1.427 1.00 56.00 91 GLY A N 1
ATOM 727 C CA . GLY A 1 91 ? 3.844 3.493 1.846 1.00 56.00 91 GLY A CA 1
ATOM 728 C C . GLY A 1 91 ? 2.748 2.871 0.967 1.00 56.00 91 GLY A C 1
ATOM 729 O O . GLY A 1 91 ? 1.721 2.448 1.487 1.00 56.00 91 GLY A O 1
ATOM 730 N N . ALA A 1 92 ? 2.889 2.838 -0.365 1.00 70.81 92 ALA A N 1
ATOM 731 C CA . ALA A 1 92 ? 1.736 2.564 -1.239 1.00 70.81 92 ALA A CA 1
ATOM 732 C C . ALA A 1 92 ? 2.035 1.559 -2.357 1.00 70.81 92 ALA A C 1
ATOM 734 O O . ALA A 1 92 ? 2.862 1.808 -3.235 1.00 70.81 92 ALA A O 1
ATOM 735 N N . ILE A 1 93 ? 1.288 0.450 -2.362 1.00 78.25 93 ILE A N 1
ATOM 736 C CA . ILE A 1 93 ? 1.322 -0.596 -3.399 1.00 78.25 93 ILE A CA 1
ATOM 737 C C . ILE A 1 93 ? 1.168 -0.025 -4.819 1.00 78.25 93 ILE A C 1
ATOM 739 O O . ILE A 1 93 ? 1.837 -0.477 -5.742 1.00 78.25 93 ILE A O 1
ATOM 743 N N . ASP A 1 94 ? 0.368 1.033 -4.980 1.00 80.19 94 ASP A N 1
ATOM 744 C CA . ASP A 1 94 ? 0.161 1.721 -6.259 1.00 80.19 94 ASP A CA 1
ATOM 745 C C . ASP A 1 94 ? 1.432 2.376 -6.796 1.00 80.19 94 ASP A C 1
ATOM 747 O O . ASP A 1 94 ? 1.731 2.267 -7.986 1.00 80.19 94 ASP A O 1
ATOM 751 N N . LYS A 1 95 ? 2.224 3.002 -5.917 1.00 76.69 95 LYS A N 1
ATOM 752 C CA . LYS A 1 95 ? 3.516 3.583 -6.298 1.00 76.69 95 LYS A CA 1
ATOM 753 C C . LYS A 1 95 ? 4.471 2.488 -6.778 1.00 76.69 95 LYS A C 1
ATOM 755 O O . LYS A 1 95 ? 5.131 2.666 -7.798 1.00 76.69 95 LYS A O 1
ATOM 760 N N . LYS A 1 96 ? 4.485 1.330 -6.105 1.00 77.56 96 LYS A N 1
ATOM 761 C CA . LYS A 1 96 ? 5.317 0.176 -6.493 1.00 77.56 96 LYS A CA 1
ATOM 762 C C . LYS A 1 96 ? 4.906 -0.422 -7.837 1.00 77.56 96 LYS A C 1
ATOM 764 O O . LYS A 1 96 ? 5.771 -0.729 -8.651 1.00 77.56 96 LYS A O 1
ATOM 769 N N . ILE A 1 97 ? 3.605 -0.557 -8.093 1.00 86.00 97 ILE A N 1
ATOM 770 C CA . ILE A 1 97 ? 3.096 -1.041 -9.384 1.00 86.00 97 ILE A CA 1
ATOM 771 C C . ILE A 1 97 ? 3.483 -0.072 -10.505 1.00 86.00 97 ILE A C 1
ATOM 773 O O . ILE A 1 97 ? 4.017 -0.504 -11.524 1.00 86.00 97 ILE A O 1
ATOM 777 N N . ASN A 1 98 ? 3.265 1.232 -10.312 1.00 82.69 98 ASN A N 1
ATOM 778 C CA . ASN A 1 98 ? 3.610 2.246 -11.314 1.00 82.69 98 ASN A CA 1
ATOM 779 C C . ASN A 1 98 ? 5.114 2.276 -11.603 1.00 82.69 98 ASN A C 1
ATOM 781 O O . ASN A 1 98 ? 5.513 2.379 -12.761 1.00 82.69 98 ASN A O 1
ATOM 785 N N . PHE A 1 99 ? 5.939 2.106 -10.569 1.00 80.50 99 PHE A N 1
ATOM 786 C CA . PHE A 1 99 ? 7.381 1.951 -10.713 1.00 80.50 99 PHE A CA 1
ATOM 787 C C . PHE A 1 99 ? 7.740 0.744 -11.592 1.00 80.50 99 PHE A C 1
ATOM 789 O O . PHE A 1 99 ? 8.485 0.884 -12.558 1.00 80.50 99 PHE A O 1
ATOM 796 N N . CYS A 1 100 ? 7.163 -0.431 -11.328 1.00 84.56 100 CYS A N 1
ATOM 797 C CA . CYS A 1 100 ? 7.463 -1.630 -12.117 1.00 84.56 100 CYS A CA 1
ATOM 798 C C . CYS A 1 100 ? 7.001 -1.492 -13.578 1.00 84.56 100 CYS A C 1
ATOM 800 O O . CYS A 1 100 ? 7.740 -1.862 -14.491 1.00 84.56 100 CYS A O 1
ATOM 802 N N . LYS A 1 101 ? 5.829 -0.882 -13.813 1.00 83.94 101 LYS A N 1
ATOM 803 C CA . LYS A 1 101 ? 5.333 -0.561 -15.164 1.00 83.94 101 LYS A CA 1
ATOM 804 C C . LYS A 1 101 ? 6.270 0.374 -15.918 1.00 83.94 101 LYS A C 1
ATOM 806 O O . LYS A 1 101 ? 6.504 0.173 -17.107 1.00 83.94 101 LYS A O 1
ATOM 811 N N . PHE A 1 102 ? 6.808 1.380 -15.233 1.00 79.75 102 PHE A N 1
ATOM 812 C CA . PHE A 1 102 ? 7.771 2.301 -15.822 1.00 79.75 102 PHE A CA 1
ATOM 813 C C . PHE A 1 102 ? 9.035 1.562 -16.264 1.00 79.75 102 PHE A C 1
ATOM 815 O O . PHE A 1 102 ? 9.396 1.638 -17.436 1.00 79.75 102 PHE A O 1
ATOM 822 N N . PHE A 1 103 ? 9.650 0.781 -15.370 1.00 79.25 103 PHE A N 1
ATOM 823 C CA . PHE A 1 103 ? 10.851 0.014 -15.706 1.00 79.25 103 PHE A CA 1
ATOM 824 C C . PHE A 1 103 ? 10.604 -0.979 -16.843 1.00 79.25 103 PHE A C 1
ATOM 826 O O . PHE A 1 103 ? 11.411 -1.046 -17.765 1.00 79.25 103 PHE A O 1
ATOM 833 N N . ALA A 1 104 ? 9.464 -1.670 -16.860 1.00 83.06 104 ALA A N 1
ATOM 834 C CA . ALA A 1 104 ? 9.075 -2.509 -17.994 1.00 83.06 104 ALA A CA 1
ATOM 835 C C . ALA A 1 104 ? 8.962 -1.724 -19.319 1.00 83.06 104 ALA A C 1
ATOM 837 O O . ALA A 1 104 ? 9.291 -2.252 -20.381 1.00 83.06 104 ALA A O 1
ATOM 838 N N . SER A 1 105 ? 8.515 -0.465 -19.271 1.00 78.75 105 SER A N 1
ATOM 839 C CA . SER A 1 105 ? 8.346 0.382 -20.457 1.00 78.75 105 SER A CA 1
ATOM 840 C C . SER A 1 105 ? 9.662 0.931 -21.005 1.00 78.75 105 SER A C 1
ATOM 842 O O . SER A 1 105 ? 9.800 1.031 -22.223 1.00 78.75 105 SER A O 1
ATOM 844 N N . VAL A 1 106 ? 10.593 1.331 -20.135 1.00 78.31 106 VAL A N 1
ATOM 845 C CA . VAL A 1 106 ? 11.874 1.930 -20.555 1.00 78.31 106 VAL A CA 1
ATOM 846 C C . VAL A 1 106 ? 12.957 0.886 -20.817 1.00 78.31 106 VAL A C 1
ATOM 848 O O . VAL A 1 106 ? 13.903 1.155 -21.549 1.00 78.31 106 VAL A O 1
ATOM 851 N N . THR A 1 107 ? 12.815 -0.324 -20.269 1.00 76.50 107 THR A N 1
ATOM 852 C CA . THR A 1 107 ? 13.792 -1.396 -20.480 1.00 76.50 107 THR A CA 1
ATOM 853 C C . THR A 1 107 ? 13.663 -1.976 -21.897 1.00 76.50 107 THR A C 1
ATOM 855 O O . THR A 1 107 ? 12.553 -2.325 -22.324 1.00 76.50 107 THR A O 1
ATOM 858 N N . PRO A 1 108 ? 14.778 -2.147 -22.633 1.00 76.62 108 PRO A N 1
ATOM 859 C CA . PRO A 1 108 ? 14.782 -2.860 -23.907 1.00 76.62 108 PRO A CA 1
ATOM 860 C C . PRO A 1 108 ? 14.180 -4.269 -23.791 1.00 76.62 108 PRO A C 1
ATOM 862 O O . PRO A 1 108 ? 14.203 -4.891 -22.730 1.00 76.62 108 PRO A O 1
ATOM 865 N N . LYS A 1 109 ? 13.640 -4.804 -24.893 1.00 75.38 109 LYS A N 1
ATOM 866 C CA . LYS A 1 109 ? 13.085 -6.170 -24.906 1.00 75.38 109 LYS A CA 1
ATOM 867 C C . LYS A 1 109 ? 14.145 -7.199 -24.491 1.00 75.38 109 LYS A C 1
ATOM 869 O O . LYS A 1 109 ? 15.253 -7.176 -25.020 1.00 75.38 109 LYS A O 1
ATOM 874 N N . GLY A 1 110 ? 13.771 -8.112 -23.596 1.00 75.62 110 GLY A N 1
ATOM 875 C CA . GLY A 1 110 ? 14.633 -9.167 -23.063 1.00 75.62 110 GLY A CA 1
ATOM 876 C C . GLY A 1 110 ? 14.265 -9.533 -21.624 1.00 75.62 110 GLY A C 1
ATOM 877 O O . GLY A 1 110 ? 13.297 -9.010 -21.070 1.00 75.62 110 GLY A O 1
ATOM 878 N N . ASP A 1 111 ? 15.079 -10.388 -21.004 1.00 73.31 111 ASP A N 1
ATOM 879 C CA . ASP A 1 111 ? 14.806 -10.987 -19.688 1.00 73.31 111 ASP A CA 1
ATOM 880 C C . ASP A 1 111 ? 14.525 -9.960 -18.580 1.00 73.31 111 ASP A C 1
ATOM 882 O O . ASP A 1 111 ? 13.707 -10.200 -17.691 1.00 73.31 111 ASP A O 1
ATOM 886 N N . LEU A 1 112 ? 15.181 -8.795 -18.632 1.00 68.81 112 LEU A N 1
ATOM 887 C CA . LEU A 1 112 ? 15.010 -7.744 -17.631 1.00 68.81 112 LEU A CA 1
ATOM 888 C C . LEU A 1 112 ? 13.623 -7.095 -17.717 1.00 68.81 112 LEU A C 1
ATOM 890 O O . LEU A 1 112 ? 12.963 -6.917 -16.693 1.00 68.81 112 LEU A O 1
ATOM 894 N N . ARG A 1 113 ? 13.154 -6.787 -18.933 1.00 77.31 113 ARG A N 1
ATOM 895 C CA . ARG A 1 113 ? 11.800 -6.270 -19.156 1.00 77.31 113 ARG A CA 1
ATOM 896 C C . ARG A 1 113 ? 10.754 -7.299 -18.731 1.00 77.31 113 ARG A C 1
ATOM 898 O O . ARG A 1 113 ? 9.830 -6.948 -18.001 1.00 77.31 113 ARG A O 1
ATOM 905 N N . ASP A 1 114 ? 10.944 -8.560 -19.108 1.00 83.06 114 ASP A N 1
ATOM 906 C CA . ASP A 1 114 ? 10.041 -9.652 -18.737 1.00 83.06 114 ASP A CA 1
ATOM 907 C C . ASP A 1 114 ? 9.977 -9.840 -17.212 1.00 83.06 114 ASP A C 1
ATOM 909 O O . ASP A 1 114 ? 8.914 -10.129 -16.658 1.00 83.06 114 ASP A O 1
ATOM 913 N N . GLY A 1 115 ? 11.100 -9.652 -16.512 1.00 77.25 115 GLY A N 1
ATOM 914 C CA . GLY A 1 115 ? 11.160 -9.652 -15.051 1.00 77.25 115 GLY A CA 1
ATOM 915 C C . GLY A 1 115 ? 10.290 -8.558 -14.427 1.00 77.25 115 GLY A C 1
ATOM 916 O O . GLY A 1 115 ? 9.496 -8.842 -13.526 1.00 77.25 115 GLY A O 1
ATOM 917 N N . TRP A 1 116 ? 10.378 -7.328 -14.941 1.00 84.75 116 TRP A N 1
ATOM 918 C CA . TRP A 1 116 ? 9.551 -6.208 -14.481 1.00 84.75 116 TRP A CA 1
ATOM 919 C C . TRP A 1 116 ? 8.064 -6.394 -14.800 1.00 84.75 116 TRP A C 1
ATOM 921 O O . TRP A 1 116 ? 7.219 -6.117 -13.945 1.00 84.75 116 TRP A O 1
ATOM 931 N N . GLU A 1 117 ? 7.725 -6.905 -15.986 1.00 87.00 117 GLU A N 1
ATOM 932 C CA . GLU A 1 117 ? 6.337 -7.204 -16.367 1.00 87.00 117 GLU A CA 1
ATOM 933 C C . GLU A 1 117 ? 5.737 -8.303 -15.471 1.00 87.00 117 GLU A C 1
ATOM 935 O O . GLU A 1 117 ? 4.642 -8.133 -14.925 1.00 87.00 117 GLU A O 1
ATOM 940 N N . LYS A 1 118 ? 6.481 -9.389 -15.217 1.00 90.75 118 LYS A N 1
ATOM 941 C CA . LYS A 1 118 ? 6.062 -10.461 -14.293 1.00 90.75 118 LYS A CA 1
ATOM 942 C C . LYS A 1 118 ? 5.867 -9.950 -12.870 1.00 90.75 118 LYS A C 1
ATOM 944 O O . LYS A 1 118 ? 4.877 -10.293 -12.224 1.00 90.75 118 LYS A O 1
ATOM 949 N N . TYR A 1 119 ? 6.791 -9.128 -12.376 1.00 85.00 119 TYR A N 1
ATOM 950 C CA . TYR A 1 119 ? 6.680 -8.580 -11.028 1.00 85.00 119 TYR A CA 1
ATOM 951 C C . TYR A 1 119 ? 5.519 -7.583 -10.906 1.00 85.00 119 TYR A C 1
ATOM 953 O O . TYR A 1 119 ? 4.801 -7.594 -9.908 1.00 85.00 119 TYR A O 1
ATOM 961 N N . THR A 1 120 ? 5.254 -6.799 -11.955 1.00 89.00 120 THR A N 1
ATOM 962 C CA . THR A 1 120 ? 4.059 -5.945 -12.042 1.00 89.00 120 THR A CA 1
ATOM 963 C C . THR A 1 120 ? 2.781 -6.771 -11.905 1.00 89.00 120 THR A C 1
ATOM 965 O O . THR A 1 120 ? 1.943 -6.458 -11.060 1.00 89.00 120 THR A O 1
ATOM 968 N N . LEU A 1 121 ? 2.654 -7.853 -12.682 1.00 91.19 121 LEU A N 1
ATOM 969 C CA . LEU A 1 121 ? 1.490 -8.745 -12.643 1.00 91.19 121 LEU A CA 1
ATOM 970 C C . LEU A 1 121 ? 1.285 -9.355 -11.246 1.00 91.19 121 LEU A C 1
ATOM 972 O O . LEU A 1 121 ? 0.159 -9.438 -10.748 1.00 91.19 121 LEU A O 1
ATOM 976 N N . TYR A 1 122 ? 2.379 -9.758 -10.596 1.00 89.06 122 TYR A N 1
ATOM 977 C CA . TYR A 1 122 ? 2.353 -10.245 -9.219 1.00 89.06 122 TYR A CA 1
ATOM 978 C C . TYR A 1 122 ? 1.808 -9.182 -8.253 1.00 89.06 122 TYR A C 1
ATOM 980 O O . TYR A 1 122 ? 0.870 -9.460 -7.505 1.00 89.06 122 TYR A O 1
ATOM 988 N N . LEU A 1 123 ? 2.327 -7.951 -8.306 1.00 86.44 123 LEU A N 1
ATOM 989 C CA . LEU A 1 123 ? 1.871 -6.861 -7.438 1.00 86.44 123 LEU A CA 1
ATOM 990 C C . LEU A 1 123 ? 0.401 -6.487 -7.678 1.00 86.44 123 LEU A C 1
ATOM 992 O O . LEU A 1 123 ? -0.327 -6.236 -6.718 1.00 86.44 123 LEU A O 1
ATOM 996 N N . GLU A 1 124 ? -0.061 -6.471 -8.930 1.00 90.56 124 GLU A N 1
ATOM 997 C CA . GLU A 1 124 ? -1.474 -6.231 -9.260 1.00 90.56 124 GLU A CA 1
ATOM 998 C C . GLU A 1 124 ? -2.387 -7.339 -8.724 1.00 90.56 124 GLU A C 1
ATOM 1000 O O . GLU A 1 124 ? -3.465 -7.058 -8.193 1.00 90.56 124 GLU A O 1
ATOM 1005 N N . THR A 1 125 ? -1.933 -8.591 -8.792 1.00 91.25 125 THR A N 1
ATOM 1006 C CA . THR A 1 125 ? -2.651 -9.739 -8.227 1.00 91.25 125 THR A CA 1
ATOM 1007 C C . THR A 1 125 ? -2.776 -9.617 -6.707 1.00 91.25 125 THR A C 1
ATOM 1009 O O . THR A 1 125 ? -3.870 -9.770 -6.158 1.00 91.25 125 THR A O 1
ATOM 1012 N N . GLU A 1 126 ? -1.680 -9.299 -6.015 1.00 87.56 126 GLU A N 1
ATOM 1013 C CA . GLU A 1 126 ? -1.688 -9.088 -4.563 1.00 87.56 126 GLU A CA 1
ATOM 1014 C C . GLU A 1 126 ? -2.539 -7.872 -4.168 1.00 87.56 126 GLU A C 1
ATOM 1016 O O . GLU A 1 126 ? -3.288 -7.938 -3.190 1.00 87.56 126 GLU A O 1
ATOM 1021 N N . LYS A 1 127 ? -2.528 -6.796 -4.969 1.00 88.06 127 LYS A N 1
ATOM 1022 C CA . LYS A 1 127 ? -3.430 -5.648 -4.791 1.00 88.06 127 LYS A CA 1
ATOM 1023 C C . LYS A 1 127 ? -4.898 -6.066 -4.861 1.00 88.06 127 LYS A C 1
ATOM 1025 O O . LYS A 1 127 ? -5.678 -5.671 -3.995 1.00 88.06 127 LYS A O 1
ATOM 1030 N N . GLY A 1 128 ? -5.272 -6.870 -5.856 1.00 87.62 128 GLY A N 1
ATOM 1031 C CA . GLY A 1 128 ? -6.638 -7.380 -5.999 1.00 87.62 128 GLY A CA 1
ATOM 1032 C C . GLY A 1 128 ? -7.072 -8.225 -4.798 1.00 87.62 128 GLY A C 1
ATOM 1033 O O . GLY A 1 128 ? -8.163 -8.028 -4.261 1.00 87.62 128 GLY A O 1
ATOM 1034 N N . LYS A 1 129 ? -6.192 -9.106 -4.302 1.00 89.38 129 LYS A N 1
ATOM 1035 C CA . LYS A 1 129 ? -6.442 -9.876 -3.069 1.00 89.38 129 LYS A CA 1
ATOM 1036 C C . LYS A 1 129 ? -6.643 -8.964 -1.860 1.00 89.38 129 LYS A C 1
ATOM 1038 O O . LYS A 1 129 ? -7.606 -9.148 -1.118 1.00 89.38 129 LYS A O 1
ATOM 1043 N N . LEU A 1 130 ? -5.779 -7.961 -1.688 1.00 86.81 130 LEU A N 1
ATOM 1044 C CA . LEU A 1 130 ? -5.872 -6.997 -0.590 1.00 86.81 130 LEU A CA 1
ATOM 1045 C C . LEU A 1 130 ? -7.196 -6.220 -0.632 1.00 86.81 130 LEU A C 1
ATOM 1047 O O . LEU A 1 130 ? -7.840 -6.049 0.403 1.00 86.81 130 LEU A O 1
ATOM 1051 N N . GLN A 1 131 ? -7.629 -5.781 -1.816 1.00 86.31 131 GLN A N 1
ATOM 1052 C CA . GLN A 1 131 ? -8.911 -5.095 -2.000 1.00 86.31 131 GLN A CA 1
ATOM 1053 C C . GLN A 1 131 ? -10.094 -6.002 -1.650 1.00 86.31 131 GLN A C 1
ATOM 1055 O O . GLN A 1 131 ? -10.999 -5.571 -0.937 1.00 86.31 131 GLN A O 1
ATOM 1060 N N . ASN A 1 132 ? -10.066 -7.264 -2.081 1.00 87.50 132 ASN A N 1
ATOM 1061 C CA . ASN A 1 132 ? -11.118 -8.229 -1.762 1.00 87.50 132 ASN A CA 1
ATOM 1062 C C . ASN A 1 132 ? -11.221 -8.488 -0.256 1.00 87.50 132 ASN A C 1
ATOM 1064 O O . ASN A 1 132 ? -12.322 -8.435 0.293 1.00 87.50 132 ASN A O 1
ATOM 1068 N N . ILE A 1 133 ? -10.086 -8.702 0.419 1.00 86.25 133 ILE A N 1
ATOM 1069 C CA . ILE A 1 133 ? -10.047 -8.878 1.878 1.00 86.25 133 ILE A CA 1
ATOM 1070 C C . ILE A 1 133 ? -10.562 -7.613 2.567 1.00 86.25 133 ILE A C 1
ATOM 1072 O O . ILE A 1 133 ? -11.460 -7.695 3.393 1.00 86.25 133 ILE A O 1
ATOM 1076 N N . THR A 1 134 ? -10.085 -6.433 2.164 1.00 83.12 134 THR A N 1
ATOM 1077 C CA . THR A 1 134 ? -10.510 -5.152 2.754 1.00 83.12 134 THR A CA 1
ATOM 1078 C C . THR A 1 134 ? -12.021 -4.935 2.625 1.00 83.12 134 THR A C 1
ATOM 1080 O O . THR A 1 134 ? -12.672 -4.517 3.582 1.00 83.12 134 THR A O 1
ATOM 1083 N N . ASN A 1 135 ? -12.599 -5.248 1.463 1.00 84.31 135 ASN A N 1
ATOM 1084 C CA . ASN A 1 135 ? -14.038 -5.131 1.231 1.00 84.31 135 ASN A CA 1
ATOM 1085 C C . ASN A 1 135 ? -14.836 -6.164 2.043 1.00 84.31 135 ASN A C 1
ATOM 1087 O O . ASN A 1 135 ? -15.859 -5.808 2.631 1.00 84.31 135 ASN A O 1
ATOM 1091 N N . SER A 1 136 ? -14.355 -7.412 2.125 1.00 84.38 136 SER A N 1
ATOM 1092 C CA . SER A 1 136 ? -14.950 -8.467 2.962 1.00 84.38 136 SER A CA 1
ATOM 1093 C C . SER A 1 136 ? -14.958 -8.069 4.439 1.00 84.38 136 SER A C 1
ATOM 1095 O O . SER A 1 136 ? -16.012 -8.066 5.080 1.00 84.38 136 SER A O 1
ATOM 1097 N N . SER A 1 137 ? -13.810 -7.635 4.964 1.00 81.25 137 SER A N 1
ATOM 1098 C CA . SER A 1 137 ? -13.672 -7.221 6.360 1.00 81.25 137 SER A CA 1
ATOM 1099 C C . SER A 1 137 ? -14.523 -5.994 6.671 1.00 81.25 137 SER A C 1
ATOM 1101 O O . SER A 1 137 ? -15.150 -5.942 7.731 1.00 81.25 137 SER A O 1
ATOM 1103 N N . LYS A 1 138 ? -14.632 -5.033 5.741 1.00 80.69 138 LYS A N 1
ATOM 1104 C CA . LYS A 1 138 ? -15.532 -3.879 5.887 1.00 80.69 138 LYS A CA 1
ATOM 1105 C C . LYS A 1 138 ? -16.996 -4.313 5.975 1.00 80.69 138 LYS A C 1
ATOM 1107 O O . LYS A 1 138 ? -17.684 -3.903 6.907 1.00 80.69 138 LYS A O 1
ATOM 1112 N N . ALA A 1 139 ? -17.457 -5.181 5.074 1.00 82.31 139 ALA A N 1
ATOM 1113 C CA . ALA A 1 139 ? -18.832 -5.686 5.085 1.00 82.31 139 ALA A CA 1
ATOM 1114 C C . ALA A 1 139 ? -19.156 -6.467 6.373 1.00 82.31 139 ALA A C 1
ATOM 1116 O O . ALA A 1 139 ? -20.195 -6.247 6.998 1.00 82.31 139 ALA A O 1
ATOM 1117 N N . LYS A 1 140 ? -18.239 -7.331 6.829 1.00 81.75 140 LYS A N 1
ATOM 1118 C CA . LYS A 1 140 ? -18.385 -8.072 8.094 1.00 81.75 140 LYS A CA 1
ATOM 1119 C C . LYS A 1 140 ? -18.441 -7.135 9.291 1.00 81.75 140 LYS A C 1
ATOM 1121 O O . LYS A 1 140 ? -19.339 -7.239 10.122 1.00 81.75 140 LYS A O 1
ATOM 1126 N N . THR A 1 141 ? -17.541 -6.166 9.342 1.00 76.00 141 THR A N 1
ATOM 1127 C CA . THR A 1 141 ? -17.524 -5.135 10.381 1.00 76.00 141 THR A CA 1
ATOM 1128 C C . THR A 1 141 ? -18.827 -4.331 10.403 1.00 76.00 141 THR A C 1
ATOM 1130 O O . THR A 1 141 ? -19.382 -4.074 11.470 1.00 76.00 141 THR A O 1
ATOM 1133 N N . GLU A 1 142 ? -19.360 -3.960 9.237 1.00 77.38 142 GLU A N 1
ATOM 1134 C CA . GLU A 1 142 ? -20.661 -3.291 9.121 1.00 77.38 142 GLU A CA 1
ATOM 1135 C C . GLU A 1 142 ? -21.826 -4.156 9.605 1.00 77.38 142 GLU A C 1
ATOM 1137 O O . GLU A 1 142 ? -22.772 -3.615 10.183 1.00 77.38 142 GLU A O 1
ATOM 1142 N N . SER A 1 143 ? -21.752 -5.476 9.418 1.00 77.06 143 SER A N 1
ATOM 1143 C CA . SER A 1 143 ? -22.740 -6.406 9.970 1.00 77.06 143 SER A CA 1
ATOM 1144 C C . SER A 1 143 ? -22.670 -6.484 11.499 1.00 77.06 143 SER A C 1
ATOM 1146 O O . SER A 1 143 ? -23.710 -6.500 12.150 1.00 77.06 143 SER A O 1
ATOM 1148 N N . LEU A 1 144 ? -21.470 -6.431 12.091 1.00 75.81 144 LEU A N 1
ATOM 1149 C CA . LEU A 1 144 ? -21.297 -6.429 13.548 1.00 75.81 144 LEU A CA 1
ATOM 1150 C C . LEU A 1 144 ? -21.763 -5.123 14.190 1.00 75.81 144 LEU A C 1
ATOM 1152 O O . LEU A 1 144 ? -22.270 -5.128 15.306 1.00 75.81 144 LEU A O 1
ATOM 1156 N N . ILE A 1 145 ? -21.640 -3.998 13.484 1.00 70.12 145 ILE A N 1
ATOM 1157 C CA . ILE A 1 145 ? -22.155 -2.711 13.968 1.00 70.12 145 ILE A CA 1
ATOM 1158 C C . ILE A 1 145 ? -23.680 -2.734 14.119 1.00 70.12 145 ILE A C 1
ATOM 1160 O O . ILE A 1 145 ? -24.198 -2.013 14.964 1.00 70.12 145 ILE A O 1
ATOM 1164 N N . GLN A 1 146 ? -24.390 -3.543 13.332 1.00 66.88 146 GLN A N 1
ATOM 1165 C CA . GLN A 1 146 ? -25.853 -3.632 13.368 1.00 66.88 146 GLN A CA 1
ATOM 1166 C C . GLN A 1 146 ? -26.387 -4.586 14.441 1.00 66.88 146 GLN A C 1
ATOM 1168 O O . GLN A 1 146 ? -27.600 -4.681 14.594 1.00 66.88 146 GLN A O 1
ATOM 1173 N N . LYS A 1 147 ? -25.515 -5.308 15.155 1.00 67.69 147 LYS A N 1
ATOM 1174 C CA . LYS A 1 147 ? -25.929 -6.260 16.186 1.00 67.69 147 LYS A CA 1
ATOM 1175 C C . LYS A 1 147 ? -25.943 -5.601 17.563 1.00 67.69 147 LYS A C 1
ATOM 1177 O O . LYS A 1 147 ? -24.952 -5.010 17.981 1.00 67.69 147 LYS A O 1
ATOM 1182 N N . ASP A 1 148 ? -27.042 -5.812 18.280 1.00 60.47 148 ASP A N 1
ATOM 1183 C CA . ASP A 1 148 ? -27.232 -5.418 19.688 1.00 60.47 148 ASP A CA 1
ATOM 1184 C C . ASP A 1 148 ? -26.506 -6.366 20.658 1.00 60.47 148 ASP A C 1
ATOM 1186 O O . ASP A 1 148 ? -26.464 -6.143 21.864 1.00 60.47 148 ASP A O 1
ATOM 1190 N N . VAL A 1 149 ? -25.963 -7.466 20.133 1.00 66.50 149 VAL A N 1
ATOM 1191 C CA . VAL A 1 149 ? -25.325 -8.537 20.898 1.00 66.50 149 VAL A CA 1
ATOM 1192 C C . VAL A 1 149 ? -23.833 -8.561 20.562 1.00 66.50 149 VAL A C 1
ATOM 1194 O O . VAL A 1 149 ? -23.481 -8.387 19.390 1.00 66.50 149 VAL A O 1
ATOM 1197 N N . PRO A 1 150 ? -22.949 -8.805 21.550 1.00 68.44 150 PRO A N 1
ATOM 1198 C CA . PRO A 1 150 ? -21.524 -8.965 21.299 1.00 68.44 150 PRO A CA 1
ATOM 1199 C C . PRO A 1 150 ? -21.238 -10.005 20.203 1.00 68.44 150 PRO A C 1
ATOM 1201 O O . PRO A 1 150 ? -21.941 -11.018 20.128 1.00 68.44 150 PRO A O 1
ATOM 1204 N N . PRO A 1 151 ? -20.199 -9.791 19.374 1.00 75.56 151 PRO A N 1
ATOM 1205 C CA . PRO A 1 151 ? -19.797 -10.759 18.360 1.00 75.56 151 PRO A CA 1
ATOM 1206 C C . PRO A 1 151 ? -19.461 -12.114 18.989 1.00 75.56 151 PRO A C 1
ATOM 1208 O O . PRO A 1 151 ? -18.846 -12.196 20.056 1.00 75.56 151 PRO A O 1
ATOM 1211 N N . THR A 1 152 ? -19.849 -13.184 18.303 1.00 80.38 152 THR A N 1
ATOM 1212 C CA . THR A 1 152 ? -19.521 -14.557 18.698 1.00 80.38 152 THR A CA 1
ATOM 1213 C C . THR A 1 152 ? -18.027 -14.843 18.516 1.00 80.38 152 THR A C 1
ATOM 1215 O O . THR A 1 152 ? -17.350 -14.226 17.694 1.00 80.38 152 THR A O 1
ATOM 1218 N N . ASN A 1 153 ? -17.499 -15.833 19.244 1.00 78.56 153 ASN A N 1
ATOM 1219 C CA . ASN A 1 153 ? -16.090 -16.236 19.124 1.00 78.56 153 ASN A CA 1
ATOM 1220 C C . ASN A 1 153 ? -15.699 -16.644 17.693 1.00 78.56 153 ASN A C 1
ATOM 1222 O O . ASN A 1 153 ? -14.564 -16.419 17.281 1.00 78.56 153 ASN A O 1
ATOM 1226 N N . GLU A 1 154 ? -16.632 -17.218 16.931 1.00 83.44 154 GLU A N 1
ATOM 1227 C CA . GLU A 1 154 ? -16.411 -17.594 15.533 1.00 83.44 154 GLU A CA 1
ATOM 1228 C C . GLU A 1 154 ? -16.266 -16.360 14.627 1.00 83.44 154 GLU A C 1
ATOM 1230 O O . GLU A 1 154 ? -15.349 -16.284 13.809 1.00 83.44 154 GLU A O 1
ATOM 1235 N N . GLU A 1 155 ? -17.110 -15.342 14.811 1.00 80.94 155 GLU A N 1
ATOM 1236 C CA . GLU A 1 155 ? -17.017 -14.075 14.072 1.00 80.94 155 GLU A CA 1
ATOM 1237 C C . GLU A 1 155 ? -15.712 -13.333 14.370 1.00 80.94 155 GLU A C 1
ATOM 1239 O O . GLU A 1 155 ? -15.080 -12.791 13.459 1.00 80.94 155 GLU A O 1
ATOM 1244 N N . LEU A 1 156 ? -15.277 -13.361 15.632 1.00 78.50 156 LEU A N 1
ATOM 1245 C CA . LEU A 1 156 ? -13.997 -12.803 16.062 1.00 78.50 156 LEU A CA 1
ATOM 1246 C C . LEU A 1 156 ? -12.814 -13.521 15.405 1.00 78.50 156 LEU A C 1
ATOM 1248 O O . LEU A 1 156 ? -11.926 -12.866 14.859 1.00 78.50 156 LEU A O 1
ATOM 1252 N N . ALA A 1 157 ? -12.820 -14.856 15.407 1.00 82.38 157 ALA A N 1
ATOM 1253 C CA . ALA A 1 157 ? -11.770 -15.656 14.778 1.00 82.38 157 ALA A CA 1
ATOM 1254 C C . ALA A 1 157 ? -11.682 -15.400 13.264 1.00 82.38 157 ALA A C 1
ATOM 1256 O O . ALA A 1 157 ? -10.586 -15.320 12.701 1.00 82.38 157 ALA A O 1
ATOM 1257 N N . ASN A 1 158 ? -12.828 -15.209 12.607 1.00 84.50 158 ASN A N 1
ATOM 1258 C CA . ASN A 1 158 ? -12.887 -14.888 11.184 1.00 84.50 158 ASN A CA 1
ATOM 1259 C C . ASN A 1 158 ? -12.275 -13.513 10.870 1.00 84.50 158 ASN A C 1
ATOM 1261 O O . ASN A 1 158 ? -11.504 -13.407 9.916 1.00 84.50 158 ASN A O 1
ATOM 1265 N N . LEU A 1 159 ? -12.566 -12.481 11.670 1.00 81.50 159 LEU A N 1
ATOM 1266 C CA . LEU A 1 159 ? -11.951 -11.155 11.507 1.00 81.50 159 LEU A CA 1
ATOM 1267 C C . LEU A 1 159 ? -10.439 -11.187 11.744 1.00 81.50 159 LEU A C 1
ATOM 1269 O O . LEU A 1 159 ? -9.678 -10.601 10.976 1.00 81.50 159 LEU A O 1
ATOM 1273 N N . GLU A 1 160 ? -9.993 -11.899 12.780 1.00 81.81 160 GLU A N 1
ATOM 1274 C CA . GLU A 1 160 ? -8.564 -12.052 13.069 1.00 81.81 160 GLU A CA 1
ATOM 1275 C C . GLU A 1 160 ? -7.829 -12.788 11.941 1.00 81.81 160 GLU A C 1
ATOM 1277 O O . GLU A 1 160 ? -6.694 -12.442 11.610 1.00 81.81 160 GLU A O 1
ATOM 1282 N N . THR A 1 161 ? -8.479 -13.771 11.313 1.00 86.00 161 THR A N 1
ATOM 1283 C CA . THR A 1 161 ? -7.907 -14.512 10.182 1.00 86.00 161 THR A CA 1
ATOM 1284 C C . THR A 1 161 ? -7.775 -13.636 8.937 1.00 86.00 161 THR A C 1
ATOM 1286 O O . THR A 1 161 ? -6.736 -13.670 8.278 1.00 86.00 161 THR A O 1
ATOM 1289 N N . GLU A 1 162 ? -8.794 -12.837 8.611 1.00 85.38 162 GLU A N 1
ATOM 1290 C CA . GLU A 1 162 ? -8.742 -11.915 7.468 1.00 85.38 162 GLU A CA 1
ATOM 1291 C C . GLU A 1 162 ? -7.669 -10.840 7.647 1.00 85.38 162 GLU A C 1
ATOM 1293 O O . GLU A 1 162 ? -6.884 -10.591 6.730 1.00 85.38 162 GLU A O 1
ATOM 1298 N N . GLU A 1 163 ? -7.576 -10.248 8.837 1.00 82.56 163 GLU A N 1
ATOM 1299 C CA . GLU A 1 163 ? -6.569 -9.222 9.099 1.00 82.56 163 GLU A CA 1
ATOM 1300 C C . GLU A 1 163 ? -5.155 -9.826 9.098 1.00 82.56 163 GLU A C 1
ATOM 1302 O O . GLU A 1 163 ? -4.236 -9.244 8.524 1.00 82.56 163 GLU A O 1
ATOM 1307 N N . ALA A 1 164 ? -4.975 -11.050 9.610 1.00 84.81 164 ALA A N 1
ATOM 1308 C CA . ALA A 1 164 ? -3.707 -11.772 9.489 1.00 84.81 164 ALA A CA 1
ATOM 1309 C C . ALA A 1 164 ? -3.330 -12.055 8.021 1.00 84.81 164 ALA A C 1
ATOM 1311 O O . ALA A 1 164 ? -2.164 -11.914 7.636 1.00 84.81 164 ALA A O 1
ATOM 1312 N N . GLN A 1 165 ? -4.300 -12.416 7.173 1.00 86.81 165 GLN A N 1
ATOM 1313 C CA . GLN A 1 165 ? -4.073 -12.575 5.732 1.00 86.81 165 GLN A CA 1
ATOM 1314 C C . GLN A 1 165 ? -3.678 -11.249 5.075 1.00 86.81 165 GLN A C 1
ATOM 1316 O O . GLN A 1 165 ? -2.735 -11.223 4.280 1.00 86.81 165 GLN A O 1
ATOM 1321 N N . LYS A 1 166 ? -4.337 -10.146 5.443 1.00 85.12 166 LYS A N 1
ATOM 1322 C CA . LYS A 1 166 ? -3.989 -8.800 4.978 1.00 85.12 166 LYS A CA 1
ATOM 1323 C C . LYS A 1 166 ? -2.545 -8.440 5.347 1.00 85.12 166 LYS A C 1
ATOM 1325 O O . LYS A 1 166 ? -1.782 -8.036 4.470 1.00 85.12 166 LYS A O 1
ATOM 1330 N N . GLN A 1 167 ? -2.140 -8.655 6.600 1.00 81.94 167 GLN A N 1
ATOM 1331 C CA . GLN A 1 167 ? -0.771 -8.376 7.057 1.00 81.94 167 GLN A CA 1
ATOM 1332 C C . GLN A 1 167 ? 0.278 -9.231 6.352 1.00 81.94 167 GLN A C 1
ATOM 1334 O O . GLN A 1 167 ? 1.354 -8.741 6.002 1.00 81.94 167 GLN A O 1
ATOM 1339 N N . LYS A 1 168 ? -0.040 -10.503 6.089 1.00 85.75 168 LYS A N 1
ATOM 1340 C CA . LYS A 1 168 ? 0.837 -11.391 5.323 1.00 85.75 168 LYS A CA 1
ATOM 1341 C C . LYS A 1 168 ? 1.070 -10.860 3.909 1.00 85.75 168 LYS A C 1
ATOM 1343 O O . LYS A 1 168 ? 2.211 -10.837 3.458 1.00 85.75 168 LYS A O 1
ATOM 1348 N N . ILE A 1 169 ? 0.016 -10.404 3.229 1.00 85.12 169 ILE A N 1
ATOM 1349 C CA . ILE A 1 169 ? 0.133 -9.803 1.892 1.00 85.12 169 ILE A CA 1
ATOM 1350 C C . ILE A 1 169 ? 0.988 -8.537 1.955 1.00 85.12 169 ILE A C 1
ATOM 1352 O O . ILE A 1 169 ? 1.948 -8.431 1.198 1.00 85.12 169 ILE A O 1
ATOM 1356 N N . LEU A 1 170 ? 0.690 -7.618 2.883 1.00 81.75 170 LEU A N 1
ATOM 1357 C CA . LEU A 1 170 ? 1.441 -6.368 3.060 1.00 81.75 170 LEU A CA 1
ATOM 1358 C C . LEU A 1 170 ? 2.933 -6.622 3.312 1.00 81.75 170 LEU A C 1
ATOM 1360 O O . LEU A 1 170 ? 3.781 -5.987 2.684 1.00 81.75 170 LEU A O 1
ATOM 1364 N N . THR A 1 171 ? 3.251 -7.609 4.149 1.00 80.69 171 THR A N 1
ATOM 1365 C CA . THR A 1 171 ? 4.631 -8.023 4.434 1.00 80.69 171 THR A CA 1
ATOM 1366 C C . THR A 1 171 ? 5.302 -8.613 3.193 1.00 80.69 171 THR A C 1
ATOM 1368 O O . THR A 1 171 ? 6.405 -8.205 2.844 1.00 80.69 171 THR A O 1
ATOM 1371 N N . ASN A 1 172 ? 4.628 -9.512 2.466 1.00 80.00 172 ASN A N 1
ATOM 1372 C CA . ASN A 1 172 ? 5.170 -10.140 1.254 1.00 80.00 172 ASN A CA 1
ATOM 1373 C C . ASN A 1 172 ? 5.522 -9.126 0.158 1.00 80.00 172 ASN A C 1
ATOM 1375 O O . ASN A 1 172 ? 6.454 -9.344 -0.613 1.00 80.00 172 ASN A O 1
ATOM 1379 N N . ILE A 1 173 ? 4.775 -8.026 0.071 1.00 77.12 173 ILE A N 1
ATOM 1380 C CA . ILE A 1 173 ? 5.026 -6.950 -0.898 1.00 77.12 173 ILE A CA 1
ATOM 1381 C C . ILE A 1 173 ? 5.841 -5.791 -0.299 1.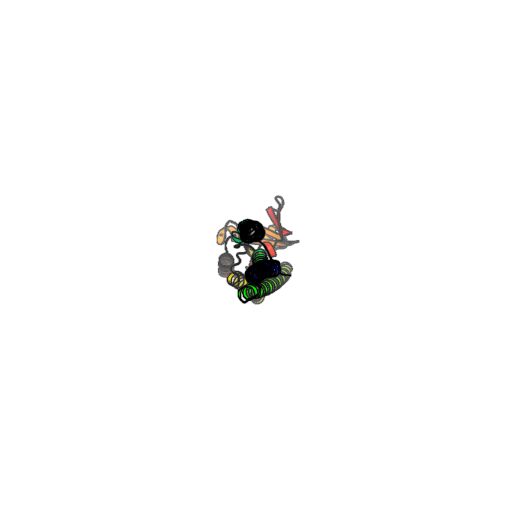00 77.12 173 ILE A C 1
ATOM 1383 O O . ILE A 1 173 ? 6.018 -4.758 -0.955 1.00 77.12 173 ILE A O 1
ATOM 1387 N N . ASN A 1 174 ? 6.329 -5.930 0.941 1.00 71.75 174 ASN A N 1
ATOM 1388 C CA . ASN A 1 174 ? 7.032 -4.902 1.714 1.00 71.75 174 ASN A CA 1
ATOM 1389 C C . ASN A 1 174 ? 6.292 -3.549 1.757 1.00 71.75 174 ASN A C 1
ATOM 1391 O O . ASN A 1 174 ? 6.920 -2.494 1.636 1.00 71.75 174 ASN A O 1
ATOM 1395 N N . ALA A 1 175 ? 4.961 -3.551 1.797 1.00 68.75 175 ALA A N 1
ATOM 1396 C CA . ALA A 1 175 ? 4.157 -2.335 1.896 1.00 68.75 175 ALA A CA 1
ATOM 1397 C C . ALA A 1 175 ? 3.811 -2.061 3.360 1.00 68.75 175 ALA A C 1
ATOM 1399 O O . ALA A 1 175 ? 3.345 -2.955 4.064 1.00 68.75 175 ALA A O 1
ATOM 1400 N N . VAL A 1 176 ? 4.001 -0.819 3.799 1.00 62.78 176 VAL A N 1
ATOM 1401 C CA . VAL A 1 176 ? 3.577 -0.367 5.125 1.00 62.78 176 VAL A CA 1
ATOM 1402 C C . VAL A 1 176 ? 2.311 0.459 4.958 1.00 62.78 176 VAL A C 1
ATOM 1404 O O . VAL A 1 176 ? 2.344 1.541 4.377 1.00 62.78 176 VAL A O 1
ATOM 1407 N N . GLU A 1 177 ? 1.180 -0.038 5.457 1.00 65.31 177 GLU A N 1
ATOM 1408 C CA . GLU A 1 177 ? -0.012 0.799 5.582 1.00 65.31 177 GLU A CA 1
ATOM 1409 C C . GLU A 1 177 ? 0.098 1.583 6.899 1.00 65.31 177 GLU A C 1
ATOM 1411 O O . GLU A 1 177 ? 0.198 0.987 7.971 1.00 65.31 177 GLU A O 1
ATOM 1416 N N . ASN A 1 178 ? 0.081 2.920 6.839 1.00 61.88 178 ASN A N 1
ATOM 1417 C CA . ASN A 1 178 ? -0.081 3.768 8.027 1.00 61.88 178 ASN A CA 1
ATOM 1418 C C . ASN A 1 178 ? -1.518 3.620 8.542 1.00 61.88 178 ASN A C 1
ATOM 1420 O O . ASN A 1 178 ? -2.387 4.460 8.303 1.00 61.88 178 ASN A O 1
ATOM 1424 N N . THR A 1 179 ? -1.791 2.491 9.178 1.00 68.75 179 THR A N 1
ATOM 1425 C CA . THR A 1 179 ? -3.098 2.144 9.728 1.00 68.75 179 THR A CA 1
ATOM 1426 C C . THR A 1 179 ? -3.060 2.259 11.236 1.00 68.75 179 THR A C 1
ATOM 1428 O O . THR A 1 179 ? -2.410 1.457 11.897 1.00 68.75 179 THR A O 1
ATOM 1431 N N . SER A 1 180 ? -3.810 3.216 11.776 1.00 83.69 180 SER A N 1
ATOM 1432 C CA . SER A 1 180 ? -4.249 3.143 13.166 1.00 83.69 180 SER A CA 1
ATOM 1433 C C . SER A 1 180 ? -5.296 2.040 13.307 1.00 83.69 180 SER A C 1
ATOM 1435 O O . SER A 1 180 ? -6.130 1.828 12.416 1.00 83.69 180 SER A O 1
ATOM 1437 N N . TYR A 1 181 ? -5.269 1.357 14.441 1.00 89.19 181 TYR A N 1
ATOM 1438 C CA . TYR A 1 181 ? -6.225 0.323 14.807 1.00 89.19 181 TYR A CA 1
ATOM 1439 C C . TYR A 1 181 ? -7.092 0.805 15.963 1.00 89.19 181 TYR A C 1
ATOM 1441 O O . TYR A 1 181 ? -6.702 1.659 16.757 1.00 89.19 181 TYR A O 1
ATOM 1449 N N . LEU A 1 182 ? -8.290 0.250 16.048 1.00 91.12 182 LEU A N 1
ATOM 1450 C CA . LEU A 1 182 ? -9.230 0.476 17.129 1.00 91.12 182 LEU A CA 1
ATOM 1451 C C . LEU A 1 182 ? -9.541 -0.868 17.776 1.00 91.12 182 LEU A C 1
ATOM 1453 O O . LEU A 1 182 ? -9.833 -1.835 17.072 1.00 91.12 182 LEU A O 1
ATOM 1457 N N . VAL A 1 183 ? -9.521 -0.920 19.104 1.00 91.88 183 VAL A N 1
ATOM 1458 C CA . VAL A 1 183 ? -10.073 -2.051 19.855 1.00 91.88 183 VAL A CA 1
ATOM 1459 C C . VAL A 1 183 ? -11.456 -1.657 20.351 1.00 91.88 183 VAL A C 1
ATOM 1461 O O . VAL A 1 183 ? -11.579 -0.784 21.207 1.00 91.88 183 VAL A O 1
ATOM 1464 N N . ILE A 1 184 ? -12.492 -2.274 19.795 1.00 90.94 184 ILE A N 1
ATOM 1465 C CA . ILE A 1 184 ? -13.888 -2.049 20.176 1.00 90.94 184 ILE A CA 1
ATOM 1466 C C . ILE A 1 184 ? -14.219 -2.969 2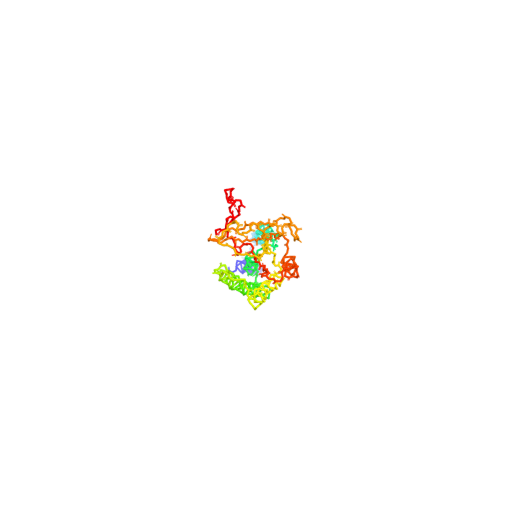1.349 1.00 90.94 184 ILE A C 1
ATOM 1468 O O . ILE A 1 184 ? -13.956 -4.166 21.261 1.00 90.94 184 ILE A O 1
ATOM 1472 N N . LEU A 1 185 ? -14.777 -2.427 22.432 1.00 90.31 185 LEU A N 1
ATOM 1473 C CA . LEU A 1 185 ? -15.075 -3.181 23.660 1.00 90.31 185 LEU A CA 1
ATOM 1474 C C . LEU A 1 185 ? -16.555 -3.552 23.784 1.00 90.31 185 LEU A C 1
ATOM 1476 O O . LEU A 1 185 ? -16.875 -4.651 24.240 1.00 90.31 185 LEU A O 1
ATOM 1480 N N . GLY A 1 186 ? -17.428 -2.642 23.358 1.00 87.00 186 GLY A N 1
ATOM 1481 C CA . GLY A 1 186 ? -18.866 -2.736 23.559 1.00 87.00 186 GLY A CA 1
ATOM 1482 C C . GLY A 1 186 ? -19.640 -1.753 22.692 1.00 87.00 186 GLY A C 1
ATOM 1483 O O . GLY A 1 186 ? -19.073 -1.031 21.859 1.00 87.00 186 GLY A O 1
ATOM 1484 N N . ALA A 1 187 ? -20.960 -1.829 22.820 1.00 87.38 187 ALA A N 1
ATOM 1485 C CA . ALA A 1 187 ? -21.906 -1.307 21.859 1.00 87.38 187 ALA A CA 1
ATOM 1486 C C . ALA A 1 187 ? -23.237 -0.948 22.526 1.00 87.38 187 ALA A C 1
ATOM 1488 O O . ALA A 1 187 ? -24.014 -1.843 22.835 1.00 87.38 187 ALA A O 1
ATOM 1489 N N . ASP A 1 188 ? -23.531 0.347 22.644 1.00 88.88 188 ASP A N 1
ATOM 1490 C CA . ASP A 1 188 ? -24.752 0.839 23.291 1.00 88.88 188 ASP A CA 1
ATOM 1491 C C . ASP A 1 188 ? -25.500 1.830 22.395 1.00 88.88 188 ASP A C 1
ATOM 1493 O O . ASP A 1 188 ? -24.912 2.533 21.569 1.00 88.88 188 ASP A O 1
ATOM 1497 N N . ASN A 1 189 ? -26.821 1.881 22.532 1.00 87.56 189 ASN A N 1
ATOM 1498 C CA . ASN A 1 189 ? -27.691 2.772 21.758 1.00 87.56 189 ASN A CA 1
ATOM 1499 C C . ASN A 1 189 ? -27.815 4.178 22.383 1.00 87.56 189 ASN A C 1
ATOM 1501 O O . ASN A 1 189 ? -28.373 5.083 21.764 1.00 87.56 189 ASN A O 1
ATOM 1505 N N . ASN A 1 190 ? -27.265 4.376 23.583 1.00 89.12 190 ASN A N 1
ATOM 1506 C CA . ASN A 1 190 ? -27.278 5.631 24.321 1.00 89.12 190 ASN A CA 1
ATOM 1507 C C . ASN A 1 190 ? -25.896 5.903 24.925 1.00 89.12 190 ASN A C 1
ATOM 1509 O O . ASN A 1 190 ? -25.272 5.019 25.507 1.00 89.12 190 ASN A O 1
ATOM 1513 N N . VAL A 1 191 ? -25.432 7.149 24.828 1.00 88.69 191 VAL A N 1
ATOM 1514 C CA . VAL A 1 191 ? -24.135 7.568 25.373 1.00 88.69 191 VAL A CA 1
ATOM 1515 C C . VAL A 1 191 ? -24.037 7.338 26.883 1.00 88.69 191 VAL A C 1
ATOM 1517 O O . VAL A 1 191 ? -22.980 6.948 27.371 1.00 88.69 191 VAL A O 1
ATOM 1520 N N . LYS A 1 192 ? -25.138 7.497 27.628 1.00 89.31 192 LYS A N 1
ATOM 1521 C CA . LYS A 1 192 ? -25.138 7.321 29.091 1.00 89.31 192 LYS A CA 1
ATOM 1522 C C . LYS A 1 192 ? -24.838 5.883 29.503 1.00 89.31 192 LYS A C 1
ATOM 1524 O O . LYS A 1 192 ? -24.141 5.658 30.488 1.00 89.31 192 LYS A O 1
ATOM 1529 N N . ASP A 1 193 ? -25.301 4.921 28.713 1.00 88.12 193 ASP A N 1
ATOM 1530 C CA . ASP A 1 193 ? -25.096 3.500 28.994 1.00 88.12 193 ASP A CA 1
ATOM 1531 C C . ASP A 1 193 ? -23.636 3.084 28.742 1.00 88.12 193 ASP A C 1
ATOM 1533 O O . ASP A 1 193 ? -23.144 2.140 29.359 1.00 88.12 193 ASP A O 1
ATOM 1537 N N . THR A 1 194 ? -22.891 3.867 27.945 1.00 88.44 194 THR A N 1
ATOM 1538 C CA . THR A 1 194 ? -21.447 3.662 27.747 1.00 88.44 194 THR A CA 1
ATOM 1539 C C . THR A 1 194 ? -20.584 4.161 28.911 1.00 88.44 194 THR A C 1
ATOM 1541 O O . THR A 1 194 ? -19.437 3.726 29.034 1.00 88.44 194 THR A O 1
ATOM 1544 N N . GLU A 1 195 ? -21.086 5.043 29.789 1.00 89.69 195 GLU A N 1
ATOM 1545 C CA . GLU A 1 1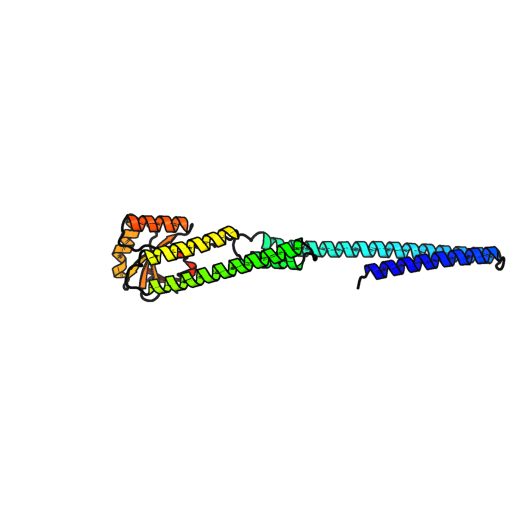95 ? -20.288 5.687 30.851 1.00 89.69 195 GLU A CA 1
ATOM 1546 C C . GLU A 1 195 ? -19.589 4.695 31.809 1.00 89.69 195 GLU A C 1
ATOM 1548 O O . GLU A 1 195 ? -18.396 4.868 32.095 1.00 89.69 195 GLU A O 1
ATOM 1553 N N . PRO A 1 196 ? -20.249 3.622 32.290 1.00 90.94 196 PRO A N 1
ATOM 1554 C CA . PRO A 1 196 ? -19.588 2.623 33.125 1.00 90.94 196 PRO A CA 1
ATOM 1555 C C . PRO A 1 196 ? -18.509 1.841 32.364 1.00 90.94 196 PRO A C 1
ATOM 1557 O O . PRO A 1 196 ? -17.474 1.493 32.936 1.00 90.94 196 PRO A O 1
ATOM 1560 N N . GLU A 1 197 ? -18.731 1.561 31.075 1.00 90.31 197 GLU A N 1
ATOM 1561 C CA . GLU A 1 197 ? -17.781 0.830 30.232 1.00 90.31 197 GLU A CA 1
ATOM 1562 C C . GLU A 1 197 ? -16.536 1.665 29.923 1.00 90.31 197 GLU A C 1
ATOM 1564 O O . GLU A 1 197 ? -15.418 1.173 30.104 1.00 90.31 197 GLU A O 1
ATOM 1569 N N . ILE A 1 198 ? -16.705 2.929 29.526 1.00 92.50 198 ILE A N 1
ATOM 1570 C CA . ILE A 1 198 ? -15.582 3.831 29.249 1.00 92.50 198 ILE A CA 1
ATOM 1571 C C . ILE A 1 198 ? -14.766 4.112 30.512 1.00 92.50 198 ILE A C 1
ATOM 1573 O O . ILE A 1 198 ? -13.535 4.115 30.454 1.00 92.50 198 ILE A O 1
ATOM 1577 N N . LYS A 1 199 ? -15.423 4.299 31.664 1.00 93.62 199 LYS A N 1
ATOM 1578 C CA . LYS A 1 199 ? -14.739 4.500 32.946 1.00 93.62 199 LYS A CA 1
ATOM 1579 C C . LYS A 1 199 ? -13.892 3.281 33.302 1.00 93.62 199 LYS A C 1
ATOM 1581 O O . LYS A 1 199 ? -12.699 3.419 33.562 1.00 93.62 199 LYS A O 1
ATOM 1586 N N . TRP A 1 200 ? -14.484 2.090 33.221 1.00 93.56 200 TRP A N 1
ATOM 1587 C CA . TRP A 1 200 ? -13.762 0.842 33.447 1.00 93.56 200 TRP A CA 1
ATOM 1588 C C . TRP A 1 200 ? -12.562 0.697 32.499 1.00 93.56 200 TRP A C 1
ATOM 1590 O O . TRP A 1 200 ? -11.466 0.371 32.956 1.00 93.56 200 TRP A O 1
ATOM 1600 N N . ALA A 1 201 ? -12.742 0.984 31.205 1.00 92.31 201 ALA A N 1
ATOM 1601 C CA . ALA A 1 201 ? -11.683 0.881 30.203 1.00 92.31 201 ALA A CA 1
ATOM 1602 C C . ALA A 1 201 ? -10.512 1.834 30.492 1.00 92.31 201 ALA A C 1
ATOM 1604 O O . ALA A 1 201 ? -9.355 1.423 30.377 1.00 92.31 201 ALA A O 1
ATOM 1605 N N . LYS A 1 202 ? -10.806 3.072 30.916 1.00 93.94 202 LYS A N 1
ATOM 1606 C CA . LYS A 1 202 ? -9.793 4.064 31.307 1.00 93.94 202 LYS A CA 1
ATOM 1607 C C . LYS A 1 202 ? -9.003 3.656 32.545 1.00 93.94 202 LYS A C 1
ATOM 1609 O O . LYS A 1 202 ? -7.797 3.874 32.585 1.00 93.94 202 LYS A O 1
ATOM 1614 N N . GLU A 1 203 ? -9.673 3.066 33.530 1.00 93.19 203 GLU A N 1
ATOM 1615 C CA . GLU A 1 203 ? -9.061 2.666 34.802 1.00 93.19 203 GLU A CA 1
ATOM 1616 C C . GLU A 1 203 ? -8.238 1.373 34.691 1.00 93.19 203 GLU A C 1
ATOM 1618 O O . GLU A 1 203 ? -7.198 1.259 35.334 1.00 93.19 203 GLU A O 1
ATOM 1623 N N . HIS A 1 204 ? -8.683 0.404 33.883 1.00 91.19 204 HIS A N 1
ATOM 1624 C CA . HIS A 1 204 ? -8.131 -0.959 33.910 1.00 91.19 204 HIS A CA 1
ATOM 1625 C C . HIS A 1 204 ? -7.320 -1.345 32.671 1.00 91.19 204 HIS A C 1
ATOM 1627 O O . HIS A 1 204 ? -6.543 -2.297 32.743 1.00 91.19 204 HIS A O 1
ATOM 1633 N N . ILE A 1 205 ? -7.512 -0.667 31.535 1.00 91.75 205 ILE A N 1
ATOM 1634 C CA . ILE A 1 205 ? -6.903 -1.073 30.260 1.00 91.75 205 ILE A CA 1
ATOM 1635 C C . ILE A 1 205 ? -6.041 0.042 29.678 1.00 91.75 205 ILE A C 1
ATOM 1637 O O . ILE A 1 205 ? -4.840 -0.144 29.496 1.00 91.75 205 ILE A O 1
ATOM 1641 N N . ASN A 1 206 ? -6.642 1.186 29.344 1.00 90.62 206 ASN A N 1
ATOM 1642 C CA . ASN A 1 206 ? -5.931 2.286 28.705 1.00 90.62 206 ASN A CA 1
ATOM 1643 C C . ASN A 1 206 ? -6.622 3.632 28.990 1.00 90.62 206 ASN A C 1
ATOM 1645 O O . ASN A 1 206 ? -7.781 3.801 28.599 1.00 90.62 206 ASN A O 1
ATOM 1649 N N . PRO A 1 207 ? -5.922 4.622 29.580 1.00 90.62 207 PRO A N 1
ATOM 1650 C CA . PRO A 1 207 ? -6.503 5.928 29.910 1.00 90.62 207 PRO A CA 1
ATOM 1651 C C . PRO A 1 207 ? -7.002 6.710 28.684 1.00 90.62 207 PRO A C 1
ATOM 1653 O O . PRO A 1 207 ? -7.862 7.581 28.821 1.00 90.62 207 PRO A O 1
ATOM 1656 N N . ASN A 1 208 ? -6.517 6.375 27.484 1.00 91.62 208 ASN A N 1
ATOM 1657 C CA . ASN A 1 208 ? -6.914 6.999 26.221 1.00 91.62 208 ASN A CA 1
ATOM 1658 C C . ASN A 1 208 ? -8.176 6.383 25.599 1.00 91.62 208 ASN A C 1
ATOM 1660 O O . ASN A 1 208 ? -8.502 6.700 24.454 1.00 91.62 208 ASN A O 1
ATOM 1664 N N . ALA A 1 209 ? -8.880 5.490 26.305 1.00 92.88 209 ALA A N 1
ATOM 1665 C CA . ALA A 1 209 ? -10.162 4.991 25.828 1.00 92.88 209 ALA A CA 1
ATOM 1666 C C . ALA A 1 209 ? -11.126 6.162 25.558 1.00 92.88 209 ALA A C 1
ATOM 1668 O O . ALA A 1 209 ? -11.165 7.149 26.305 1.00 92.88 209 ALA A O 1
ATOM 1669 N N . ILE A 1 210 ? -11.917 6.054 24.493 1.00 94.50 210 ILE A N 1
ATOM 1670 C CA . ILE A 1 210 ? -12.843 7.094 24.034 1.00 94.50 210 ILE A CA 1
ATOM 1671 C C . ILE A 1 210 ? -14.103 6.471 23.426 1.00 94.50 210 ILE A C 1
ATOM 1673 O O . ILE A 1 210 ? -14.105 5.307 23.027 1.00 94.50 210 ILE A O 1
ATOM 1677 N N . ILE A 1 211 ? -15.181 7.248 23.350 1.00 94.25 211 ILE A N 1
ATOM 1678 C CA . ILE A 1 211 ? -16.434 6.826 22.725 1.00 94.25 211 ILE A CA 1
ATOM 1679 C C . ILE A 1 211 ? -16.438 7.261 21.258 1.00 94.25 211 ILE A C 1
ATOM 1681 O O . ILE A 1 211 ? -16.222 8.436 20.951 1.00 94.25 211 ILE A O 1
ATOM 1685 N N . TYR A 1 212 ? -16.725 6.320 20.361 1.00 93.44 212 TYR A N 1
ATOM 1686 C CA . TYR A 1 212 ? -17.048 6.596 18.965 1.00 93.44 212 TYR A CA 1
ATOM 1687 C C . TYR A 1 212 ? -18.546 6.414 18.730 1.00 93.44 212 TYR A C 1
ATOM 1689 O O . TYR A 1 212 ? -19.102 5.366 19.054 1.00 93.44 212 TYR A O 1
ATOM 1697 N N . LYS A 1 213 ? -19.192 7.398 18.110 1.00 91.75 213 LYS A N 1
ATOM 1698 C CA . LYS A 1 213 ? -20.553 7.285 17.591 1.00 91.75 213 LYS A CA 1
ATOM 1699 C C . LYS A 1 213 ? -20.484 6.918 16.119 1.00 91.75 213 LYS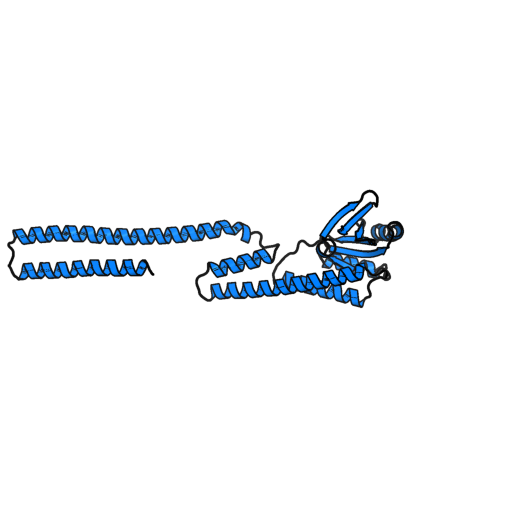 A C 1
ATOM 1701 O O . LYS A 1 213 ? -19.977 7.690 15.311 1.00 91.75 213 LYS A O 1
ATOM 1706 N N . LYS A 1 214 ? -21.002 5.751 15.753 1.00 88.69 214 LYS A N 1
ATOM 1707 C CA . LYS A 1 214 ? -21.106 5.323 14.355 1.00 88.69 214 LYS A CA 1
ATOM 1708 C C . LYS A 1 214 ? -22.556 4.970 14.063 1.00 88.69 214 LYS A C 1
ATOM 1710 O O . LYS A 1 214 ? -23.079 4.008 14.619 1.00 88.69 214 LYS A O 1
ATOM 1715 N N . ARG A 1 215 ? -23.206 5.735 13.180 1.00 85.44 215 ARG A N 1
ATOM 1716 C CA . ARG A 1 215 ? -24.673 5.703 12.997 1.00 85.44 215 ARG A CA 1
ATOM 1717 C C . ARG A 1 215 ? -25.380 6.048 14.326 1.00 85.44 215 ARG A C 1
ATOM 1719 O O . ARG A 1 215 ? -25.023 7.041 14.950 1.00 85.44 215 ARG A O 1
ATOM 1726 N N . ASN A 1 216 ? -26.332 5.231 14.781 1.00 87.38 216 ASN A N 1
ATOM 1727 C CA . ASN A 1 216 ? -27.097 5.446 16.024 1.00 87.38 216 ASN A CA 1
ATOM 1728 C C . ASN A 1 216 ? -26.529 4.681 17.228 1.00 87.38 216 ASN A C 1
ATOM 1730 O O . ASN A 1 216 ? -27.2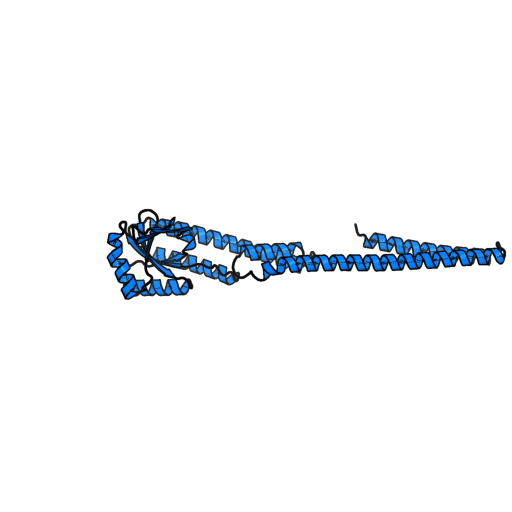55 4.327 18.150 1.00 87.38 216 ASN A O 1
ATOM 1734 N N . TRP A 1 217 ? -25.239 4.375 17.183 1.00 88.81 217 TRP A N 1
ATOM 1735 C CA . TRP A 1 217 ? -24.602 3.452 18.098 1.00 88.81 217 TRP A CA 1
ATOM 1736 C C . TRP A 1 217 ? -23.328 4.063 18.662 1.00 88.81 217 TRP A C 1
ATOM 1738 O O . TRP A 1 217 ? -22.463 4.519 17.909 1.00 88.81 217 TRP A O 1
ATOM 1748 N N . TYR A 1 218 ? -23.205 4.028 19.981 1.00 91.12 218 TYR A N 1
ATOM 1749 C CA . TYR A 1 218 ? -22.029 4.442 20.725 1.00 91.12 218 TYR A CA 1
ATOM 1750 C C . TYR A 1 218 ? -21.168 3.208 20.999 1.00 91.12 218 TYR A C 1
ATOM 1752 O O . TYR A 1 218 ? -21.657 2.107 21.271 1.00 91.12 218 TYR A O 1
ATOM 1760 N N . ARG A 1 219 ? -19.864 3.358 20.807 1.00 90.94 219 ARG A N 1
ATOM 1761 C CA . ARG A 1 219 ? -18.880 2.282 20.890 1.00 90.94 219 ARG A CA 1
ATOM 1762 C C . ARG A 1 219 ? -17.778 2.738 21.817 1.00 90.94 219 ARG A C 1
ATOM 1764 O O . ARG A 1 219 ? -17.177 3.781 21.564 1.00 90.94 219 ARG A O 1
ATOM 1771 N N . THR A 1 220 ? -17.481 1.958 22.845 1.00 92.50 220 THR A N 1
ATOM 1772 C CA . THR A 1 220 ? -16.277 2.195 23.640 1.00 92.50 220 THR A CA 1
ATOM 1773 C C . THR A 1 220 ? -15.083 1.639 22.888 1.00 92.50 220 THR A C 1
ATOM 1775 O O . THR A 1 220 ? -15.063 0.464 22.506 1.00 92.50 220 THR A O 1
ATOM 1778 N N . VAL A 1 221 ? -14.091 2.493 22.661 1.00 93.81 221 VAL A N 1
ATOM 1779 C CA . VAL A 1 221 ? -12.955 2.200 21.797 1.00 93.81 221 VAL A CA 1
ATOM 1780 C C . VAL A 1 221 ? -11.645 2.536 22.490 1.00 93.81 221 VAL A C 1
ATOM 1782 O O . VAL A 1 221 ? -11.514 3.576 23.131 1.00 93.81 221 VAL A O 1
ATOM 1785 N N . ILE A 1 222 ? -10.642 1.683 22.302 1.00 93.12 222 ILE A N 1
ATOM 1786 C CA . ILE A 1 222 ? -9.251 1.980 22.641 1.00 93.12 222 ILE A CA 1
ATOM 1787 C C . ILE A 1 222 ? -8.495 2.247 21.334 1.00 93.12 222 ILE A C 1
ATOM 1789 O O . ILE A 1 222 ? -8.325 1.318 20.537 1.00 93.12 222 ILE A O 1
ATOM 1793 N N . PRO A 1 223 ? -8.068 3.495 21.074 1.00 90.50 223 PRO A N 1
ATOM 1794 C CA . PRO A 1 223 ? -7.273 3.813 19.898 1.00 90.50 223 PRO A CA 1
ATOM 1795 C C . PRO A 1 223 ? -5.844 3.281 20.057 1.00 90.50 223 PRO A C 1
ATOM 1797 O O . PRO A 1 223 ? -5.209 3.462 21.097 1.00 90.50 223 PRO A O 1
ATOM 1800 N N . VAL A 1 224 ? -5.332 2.642 19.008 1.00 89.44 224 VAL A N 1
ATOM 1801 C CA . VAL A 1 224 ? -3.988 2.061 18.950 1.00 89.44 224 VAL A CA 1
ATOM 1802 C C . VAL A 1 224 ? -3.283 2.595 17.707 1.00 89.44 224 VAL A C 1
ATOM 1804 O O . VAL A 1 224 ? -3.617 2.242 16.579 1.00 89.44 224 VAL A O 1
ATOM 1807 N N . ASN A 1 225 ? -2.299 3.469 17.916 1.00 81.94 225 ASN A N 1
ATOM 1808 C CA . ASN A 1 225 ? -1.569 4.154 16.841 1.00 81.94 225 ASN A CA 1
ATOM 1809 C C . ASN A 1 225 ? -0.260 3.450 16.445 1.00 81.94 225 ASN A C 1
ATOM 1811 O O . ASN A 1 225 ? 0.581 4.058 15.790 1.00 81.94 225 ASN A O 1
ATOM 1815 N N . THR A 1 226 ? -0.060 2.206 16.881 1.00 79.44 226 THR A N 1
ATOM 1816 C CA . THR A 1 226 ? 1.171 1.444 16.650 1.00 79.44 226 THR A CA 1
ATOM 1817 C C . THR A 1 226 ? 0.949 0.338 15.617 1.00 79.44 226 THR A C 1
ATOM 1819 O O . THR A 1 226 ? 0.946 0.617 14.421 1.00 79.44 226 THR A O 1
ATOM 1822 N N . THR A 1 227 ? 0.755 -0.911 16.044 1.00 82.62 227 THR A N 1
ATOM 1823 C CA . THR A 1 227 ? 0.649 -2.078 15.162 1.00 82.62 227 THR A CA 1
ATOM 1824 C C . THR A 1 227 ? -0.624 -2.878 15.423 1.00 82.62 227 THR A C 1
ATOM 1826 O O . THR A 1 227 ? -1.253 -2.773 16.480 1.00 82.62 227 THR A O 1
ATOM 1829 N N . TYR A 1 228 ? -0.999 -3.718 14.454 1.00 84.88 228 TYR A N 1
ATOM 1830 C CA . TYR A 1 228 ? -2.097 -4.668 14.622 1.00 84.88 228 TYR A CA 1
ATOM 1831 C C . TYR A 1 228 ? -1.843 -5.642 15.783 1.00 84.88 228 TYR A C 1
ATOM 1833 O O . TYR A 1 228 ? -2.766 -5.952 16.534 1.00 84.88 228 TYR A O 1
ATOM 1841 N N . GLU A 1 229 ? -0.597 -6.085 15.970 1.00 85.38 229 GLU A N 1
ATOM 1842 C CA . GLU A 1 229 ? -0.230 -7.004 17.053 1.00 85.38 229 GLU A CA 1
ATOM 1843 C C . GLU A 1 229 ? -0.410 -6.362 18.433 1.00 85.38 229 GLU A C 1
ATOM 1845 O O . GLU A 1 229 ? -0.936 -7.007 19.341 1.00 85.38 229 GLU A O 1
ATOM 1850 N N . ASP A 1 230 ? -0.092 -5.073 18.577 1.00 87.94 230 ASP A N 1
ATOM 1851 C CA . ASP A 1 230 ? -0.352 -4.341 19.823 1.00 87.94 230 ASP A CA 1
ATOM 1852 C C . ASP A 1 230 ? -1.857 -4.239 20.100 1.00 87.94 230 ASP A C 1
ATOM 1854 O O . ASP A 1 230 ? -2.319 -4.486 21.217 1.00 87.94 230 ASP A O 1
ATOM 1858 N N . ALA A 1 231 ? -2.653 -3.937 19.069 1.00 90.12 231 ALA A N 1
ATOM 1859 C CA . ALA A 1 231 ? -4.106 -3.885 19.193 1.00 90.12 231 ALA A CA 1
ATOM 1860 C C . ALA A 1 231 ? -4.697 -5.258 19.554 1.00 90.12 231 ALA A C 1
ATOM 1862 O O . ALA A 1 231 ? -5.603 -5.354 20.388 1.00 90.12 231 ALA A O 1
ATOM 1863 N N . LYS A 1 232 ? -4.152 -6.335 18.982 1.00 90.25 232 LYS A N 1
ATOM 1864 C CA . LYS A 1 232 ? -4.534 -7.717 19.290 1.00 90.25 232 LYS A CA 1
ATOM 1865 C C . LYS A 1 232 ? -4.162 -8.106 20.719 1.00 90.25 232 LYS A C 1
ATOM 1867 O O . LYS A 1 232 ? -4.964 -8.751 21.398 1.00 90.25 232 LYS A O 1
ATOM 1872 N N . ALA A 1 233 ? -2.993 -7.690 21.200 1.00 89.81 233 ALA A N 1
ATOM 1873 C CA . ALA A 1 233 ? -2.578 -7.903 22.582 1.00 89.81 233 ALA A CA 1
ATOM 1874 C C . ALA A 1 233 ? -3.539 -7.217 23.566 1.00 89.81 233 ALA A C 1
ATOM 1876 O O . ALA A 1 233 ? -3.994 -7.857 24.518 1.00 89.81 233 ALA A O 1
ATOM 1877 N N . ILE A 1 234 ? -3.937 -5.970 23.283 1.00 91.06 234 ILE A N 1
ATOM 1878 C CA . ILE A 1 234 ? -4.933 -5.236 24.079 1.00 91.06 234 ILE A CA 1
ATOM 1879 C C . ILE A 1 234 ? -6.290 -5.951 24.046 1.00 91.06 234 ILE A C 1
ATOM 1881 O O . ILE A 1 234 ? -6.890 -6.178 25.096 1.00 91.06 234 ILE A O 1
ATOM 1885 N N . ALA A 1 235 ? -6.770 -6.370 22.871 1.00 90.06 235 ALA A N 1
ATOM 1886 C CA . ALA A 1 235 ? -8.030 -7.109 22.763 1.00 90.06 235 ALA A CA 1
ATOM 1887 C C . ALA A 1 235 ? -8.001 -8.412 23.583 1.00 90.06 235 ALA A C 1
ATOM 1889 O O . ALA A 1 235 ? -8.953 -8.722 24.303 1.00 90.06 235 ALA A O 1
ATOM 1890 N N . LYS A 1 236 ? -6.885 -9.152 23.540 1.00 89.69 236 LYS A N 1
ATOM 1891 C CA . LYS A 1 236 ? -6.683 -10.368 24.340 1.00 89.69 236 LYS A CA 1
ATOM 1892 C C . LYS A 1 236 ? -6.677 -10.069 25.840 1.00 89.69 236 LYS A C 1
ATOM 1894 O O . LYS A 1 236 ? -7.305 -10.802 26.604 1.00 89.69 236 LYS A O 1
ATOM 1899 N N . GLN A 1 237 ? -6.018 -8.989 26.257 1.00 90.88 237 GLN A N 1
ATOM 1900 C CA . GLN A 1 237 ? -6.023 -8.534 27.646 1.00 90.88 237 GLN A CA 1
ATOM 1901 C C . GLN A 1 237 ? -7.449 -8.216 28.113 1.00 90.88 237 GLN A C 1
ATOM 1903 O O . GLN A 1 237 ? -7.870 -8.727 29.152 1.00 90.88 237 GLN A O 1
ATOM 1908 N N . VAL A 1 238 ? -8.229 -7.465 27.329 1.00 89.81 238 VAL A N 1
ATOM 1909 C CA . VAL A 1 238 ? -9.630 -7.158 27.661 1.00 89.81 238 VAL A CA 1
ATOM 1910 C C . VAL A 1 238 ? -10.444 -8.436 27.833 1.00 89.81 238 VAL A C 1
ATOM 1912 O O . VAL A 1 238 ? -11.109 -8.589 28.855 1.00 89.81 238 VAL A O 1
ATOM 1915 N N . ARG A 1 239 ? -10.358 -9.376 26.883 1.00 87.31 239 ARG A N 1
ATOM 1916 C CA . ARG A 1 239 ? -11.078 -10.659 26.962 1.00 87.31 239 ARG A CA 1
ATOM 1917 C C . ARG A 1 239 ? -10.660 -11.491 28.180 1.00 87.31 239 ARG A C 1
ATOM 1919 O O . ARG A 1 239 ? -11.469 -12.259 28.684 1.00 87.31 239 ARG A O 1
ATOM 1926 N N . SER A 1 240 ? -9.427 -11.344 28.671 1.00 86.69 240 SER A N 1
ATOM 1927 C CA . SER A 1 240 ? -8.974 -12.049 29.878 1.00 86.69 240 SER A CA 1
ATOM 1928 C C . SER A 1 240 ? -9.538 -11.451 31.174 1.00 86.69 240 SER A C 1
ATOM 1930 O O . SER A 1 240 ? -9.908 -12.198 32.075 1.00 86.69 240 SER A O 1
ATOM 1932 N N . ILE A 1 241 ? -9.651 -10.120 31.257 1.00 87.62 241 ILE A N 1
ATOM 1933 C CA . ILE A 1 241 ? -10.116 -9.408 32.461 1.00 87.62 241 ILE A CA 1
ATOM 1934 C C . ILE A 1 241 ? -11.649 -9.335 32.498 1.00 87.62 241 ILE A C 1
ATOM 1936 O O . ILE A 1 241 ? -12.262 -9.448 33.557 1.00 87.62 241 ILE A O 1
ATOM 1940 N N . ALA A 1 242 ? -12.280 -9.168 31.337 1.00 84.38 242 ALA A N 1
ATOM 1941 C CA . ALA A 1 242 ? -13.722 -9.058 31.181 1.00 84.38 242 ALA A CA 1
ATOM 1942 C C . ALA A 1 242 ? -14.208 -9.934 30.009 1.00 84.38 242 ALA A C 1
ATOM 1944 O O . ALA A 1 242 ? -14.564 -9.404 28.958 1.00 84.38 242 ALA A O 1
ATOM 1945 N N . PRO A 1 243 ? -14.297 -11.270 30.180 1.00 74.88 243 PRO A N 1
ATOM 1946 C CA . PRO A 1 243 ? -14.632 -12.208 29.098 1.00 74.88 243 PRO A CA 1
ATOM 1947 C C . PRO A 1 243 ? -15.978 -11.957 28.412 1.00 74.88 243 PRO A C 1
ATOM 1949 O O . PRO A 1 243 ? -16.185 -12.369 27.277 1.00 74.88 243 PRO A O 1
ATOM 1952 N N . LYS A 1 244 ? -16.906 -11.282 29.101 1.00 75.81 244 LYS A N 1
ATOM 1953 C CA . LYS A 1 244 ? -18.217 -10.908 28.554 1.00 75.81 244 LYS A CA 1
ATOM 1954 C C . LYS A 1 244 ? -18.150 -9.728 27.580 1.00 75.81 244 LYS A C 1
ATOM 1956 O O . LYS A 1 244 ? -19.089 -9.532 26.816 1.00 75.81 244 LYS A O 1
ATOM 1961 N N . ARG A 1 245 ? -17.069 -8.940 27.606 1.00 73.81 245 ARG A N 1
ATOM 1962 C CA . ARG A 1 245 ? -16.832 -7.861 26.645 1.00 73.81 245 ARG A CA 1
ATOM 1963 C C . ARG A 1 245 ? -16.197 -8.497 25.414 1.00 73.81 245 ARG A C 1
ATOM 1965 O O . ARG A 1 245 ? -15.043 -8.923 25.454 1.00 73.81 245 ARG A O 1
ATOM 1972 N N . GLY A 1 246 ? -16.974 -8.630 24.342 1.00 76.44 246 GLY A N 1
ATOM 1973 C CA . GLY A 1 246 ? -16.562 -9.266 23.088 1.00 76.44 246 GLY A CA 1
ATOM 1974 C C . GLY A 1 246 ? -15.568 -8.411 22.308 1.00 76.44 246 GLY A C 1
ATOM 1975 O O . GLY A 1 246 ? -15.871 -8.012 21.193 1.00 76.44 246 GLY A O 1
ATOM 1976 N N . ALA A 1 247 ? -14.415 -8.087 22.902 1.00 88.62 247 ALA A N 1
ATOM 1977 C CA . ALA A 1 247 ? -13.493 -7.096 22.370 1.00 88.62 247 ALA A CA 1
ATOM 1978 C C . ALA A 1 247 ? -12.896 -7.527 21.029 1.00 88.62 247 ALA A C 1
ATOM 1980 O O . ALA A 1 247 ? -12.495 -8.683 20.879 1.00 88.62 247 ALA A O 1
ATOM 1981 N N . TYR A 1 248 ? -12.792 -6.617 20.065 1.00 87.62 248 TYR A N 1
ATOM 1982 C CA . TYR A 1 248 ? -12.281 -6.932 18.729 1.00 87.62 248 TYR A CA 1
ATOM 1983 C C . TYR A 1 248 ? -11.518 -5.780 18.098 1.00 87.62 248 TYR A C 1
ATOM 1985 O O . TYR A 1 248 ? -11.730 -4.619 18.435 1.00 87.62 248 TYR A O 1
ATOM 1993 N N . VAL A 1 249 ? -10.607 -6.121 17.188 1.00 89.50 249 VAL A N 1
ATOM 1994 C CA . VAL A 1 249 ? -9.729 -5.162 16.519 1.00 89.50 249 VAL A CA 1
ATOM 1995 C C . VAL A 1 249 ? -10.277 -4.841 15.139 1.00 89.50 249 VAL A C 1
ATOM 1997 O O . VAL A 1 249 ? -10.654 -5.743 14.394 1.00 89.50 249 VAL A O 1
ATOM 2000 N N . VAL A 1 250 ? -10.280 -3.560 14.786 1.00 87.62 250 VAL A N 1
ATOM 2001 C CA . VAL A 1 250 ? -10.639 -3.071 13.451 1.00 87.62 250 VAL A CA 1
ATOM 2002 C C . VAL A 1 250 ? -9.647 -2.007 12.997 1.00 87.62 250 VAL A C 1
ATOM 2004 O O . VAL A 1 250 ? -9.115 -1.251 13.808 1.00 87.62 250 VAL A O 1
ATOM 2007 N N . SER A 1 251 ? -9.398 -1.912 11.691 1.00 84.81 251 SER A N 1
ATOM 2008 C CA . SER A 1 251 ? -8.610 -0.808 11.137 1.00 84.81 251 SER A CA 1
ATOM 2009 C C . SER A 1 251 ? -9.440 0.477 11.146 1.00 84.81 251 SER A C 1
ATOM 2011 O O . SER A 1 251 ? -10.537 0.497 10.577 1.00 84.81 251 SER A O 1
ATOM 2013 N N . LEU A 1 252 ? -8.908 1.560 11.730 1.00 86.88 252 LEU A N 1
ATOM 2014 C CA . LEU A 1 252 ? -9.588 2.858 11.830 1.00 86.88 252 LEU A CA 1
ATOM 2015 C C . LEU A 1 252 ? -10.072 3.334 10.462 1.00 86.88 252 LEU A C 1
ATOM 2017 O O . LEU A 1 252 ? -11.229 3.691 10.331 1.00 86.88 252 LEU A O 1
ATOM 2021 N N . LYS A 1 253 ? -9.225 3.268 9.433 1.00 82.00 253 LYS A N 1
ATOM 2022 C CA . LYS A 1 253 ? -9.544 3.736 8.075 1.00 82.00 253 LYS A CA 1
ATOM 2023 C C . LYS A 1 253 ? -10.709 2.973 7.436 1.00 82.00 253 LYS A C 1
ATOM 2025 O O . LYS A 1 253 ? -11.509 3.548 6.708 1.00 82.00 253 LYS A O 1
ATOM 2030 N N . THR A 1 254 ? -10.799 1.666 7.691 1.00 79.44 254 THR A N 1
ATOM 2031 C CA . THR A 1 254 ? -11.894 0.829 7.165 1.00 79.44 254 THR A CA 1
ATOM 2032 C C . THR A 1 254 ? -13.170 0.972 7.985 1.00 79.44 254 THR A C 1
ATOM 2034 O O . THR A 1 254 ? -14.273 0.941 7.440 1.00 79.44 254 THR A O 1
ATOM 2037 N N . TRP A 1 255 ? -13.015 1.144 9.299 1.00 83.75 255 TRP A N 1
ATOM 2038 C CA . TRP A 1 255 ? -14.114 1.270 10.238 1.00 83.75 255 TRP A CA 1
ATOM 2039 C C . TRP A 1 255 ? -14.693 2.684 10.242 1.00 83.75 255 TRP A C 1
ATOM 2041 O O . TRP A 1 255 ? -15.877 2.851 10.500 1.00 83.75 255 TRP A O 1
ATOM 2051 N N . CYS A 1 256 ? -13.889 3.691 9.935 1.00 84.94 256 CYS A N 1
ATOM 2052 C CA . CYS A 1 256 ? -14.251 5.089 9.994 1.00 84.94 256 CYS A CA 1
ATOM 2053 C C . CYS A 1 256 ? -13.574 5.881 8.883 1.00 84.94 256 CYS A C 1
ATOM 2055 O O . CYS A 1 256 ? -12.375 6.152 8.940 1.00 84.94 256 CYS A O 1
ATOM 2057 N N . SER A 1 257 ? -14.349 6.260 7.867 1.00 78.44 257 SER A N 1
ATOM 2058 C CA . SER A 1 257 ? -13.834 7.039 6.737 1.00 78.44 257 SER A CA 1
ATOM 2059 C C . SER A 1 257 ? -13.429 8.446 7.156 1.00 78.44 257 SER A C 1
ATOM 2061 O O . SER A 1 257 ? -12.460 8.989 6.630 1.00 78.44 257 SER A O 1
ATOM 2063 N N . SER A 1 258 ? -14.168 9.037 8.095 1.00 82.56 258 SER A N 1
ATOM 2064 C CA . SER A 1 258 ? -13.861 10.354 8.644 1.00 82.56 258 SER A CA 1
ATOM 2065 C C . SER A 1 258 ? -14.313 10.465 10.095 1.00 82.56 258 SER A C 1
ATOM 2067 O O . SER A 1 258 ? -15.341 9.908 10.480 1.00 82.56 258 SER A O 1
ATOM 2069 N N . THR A 1 259 ? -13.538 11.198 10.890 1.00 88.38 259 THR A N 1
ATOM 2070 C CA . THR A 1 259 ? -13.808 11.435 12.309 1.00 88.38 259 THR A CA 1
ATOM 2071 C C . THR A 1 259 ? -14.086 12.908 12.560 1.00 88.38 259 THR A C 1
ATOM 2073 O O . THR A 1 259 ? -13.313 13.767 12.132 1.00 88.38 259 THR A O 1
ATOM 2076 N N . THR A 1 260 ? -15.143 13.211 13.303 1.00 91.81 260 THR A N 1
ATOM 2077 C CA . THR A 1 260 ? -15.465 14.571 13.755 1.00 91.81 260 THR A CA 1
ATOM 2078 C C . THR A 1 260 ? -15.780 14.536 15.240 1.00 91.81 260 THR A C 1
ATOM 2080 O O . THR A 1 260 ? -16.573 13.714 15.680 1.00 91.81 260 THR A O 1
ATOM 2083 N N . PHE A 1 261 ? -15.159 15.396 16.042 1.00 91.56 261 PHE A N 1
ATOM 2084 C CA . PHE A 1 261 ? -15.450 15.438 17.473 1.00 91.56 261 PHE A CA 1
ATOM 2085 C C . PHE A 1 261 ? -16.748 16.210 17.738 1.00 91.56 261 PHE A C 1
ATOM 2087 O O . PHE A 1 261 ? -16.915 17.315 17.224 1.00 91.56 261 PHE A O 1
ATOM 2094 N N . SER A 1 262 ? -17.644 15.634 18.541 1.00 90.19 262 SER A N 1
ATOM 2095 C CA . SER A 1 262 ? -18.863 16.277 19.037 1.00 90.19 262 SER A CA 1
ATOM 2096 C C . SER A 1 262 ? -18.654 16.709 20.490 1.00 90.19 262 SER A C 1
ATOM 2098 O O . SER A 1 262 ? -18.598 15.841 21.368 1.00 90.19 262 SER A O 1
ATOM 2100 N N . PRO A 1 263 ? -18.541 18.021 20.774 1.00 87.06 263 PRO A N 1
ATOM 2101 C CA . PRO A 1 263 ? -18.398 18.518 22.141 1.00 87.06 263 PRO A CA 1
ATOM 2102 C C . PRO A 1 263 ? -19.637 18.264 23.006 1.00 87.06 263 PRO A C 1
ATOM 2104 O O . PRO A 1 263 ? -19.500 18.011 24.197 1.00 87.06 263 PRO A O 1
ATOM 2107 N N . GLU A 1 264 ? -20.834 18.309 22.411 1.00 86.50 264 GLU A N 1
ATOM 2108 C CA . GLU A 1 264 ? -22.110 18.154 23.126 1.00 86.50 264 GLU A CA 1
ATOM 2109 C C . GLU A 1 264 ? -22.296 16.737 23.676 1.00 86.50 264 GLU A C 1
ATOM 2111 O O . GLU A 1 264 ? -22.725 16.554 24.812 1.00 86.50 264 GLU A O 1
ATOM 2116 N N . GLU A 1 265 ? -21.936 15.730 22.878 1.00 83.44 265 GLU A N 1
ATOM 2117 C CA . GLU A 1 265 ? -22.033 14.315 23.256 1.00 83.44 265 GLU A CA 1
ATOM 2118 C C . GLU A 1 265 ? -20.710 13.761 23.816 1.00 83.44 265 GLU A C 1
ATOM 2120 O O . GLU A 1 265 ? -20.640 12.589 24.179 1.00 83.44 265 GLU A O 1
ATOM 2125 N N . ASN A 1 266 ? -19.652 14.583 23.858 1.00 88.00 266 ASN A N 1
ATOM 2126 C CA . ASN A 1 266 ? -18.291 14.213 24.255 1.00 88.00 266 ASN A CA 1
ATOM 2127 C C . ASN A 1 266 ? -17.793 12.909 23.591 1.00 88.00 266 ASN A C 1
ATOM 2129 O O . ASN A 1 266 ? -17.275 12.000 24.247 1.00 88.00 266 ASN A O 1
ATOM 2133 N N . CYS A 1 267 ? -17.981 12.794 22.274 1.00 90.69 267 CYS A N 1
ATOM 2134 C CA . CYS A 1 267 ? -17.653 11.584 21.519 1.00 90.69 267 CYS A CA 1
ATOM 2135 C C . CYS A 1 267 ? -17.112 11.902 20.118 1.00 90.69 267 CYS A C 1
ATOM 2137 O O . CYS A 1 267 ? -17.294 13.004 19.594 1.00 90.69 267 CYS A O 1
ATOM 2139 N N . ILE A 1 268 ? -16.442 10.931 19.494 1.00 91.31 268 ILE A N 1
ATOM 2140 C CA . ILE A 1 268 ? -16.002 11.030 18.098 1.00 91.31 268 ILE A CA 1
ATOM 2141 C C . ILE A 1 268 ? -17.097 10.475 17.190 1.00 91.31 268 ILE A C 1
ATOM 2143 O O . ILE A 1 268 ? -17.390 9.284 17.218 1.00 91.31 268 ILE A O 1
ATOM 2147 N N . ILE A 1 269 ? -17.674 11.319 16.344 1.00 89.88 269 ILE A N 1
ATOM 2148 C CA . ILE A 1 269 ? -18.601 10.915 15.290 1.00 89.88 269 ILE A CA 1
ATOM 2149 C C . ILE A 1 269 ? -17.812 10.325 14.129 1.00 89.88 269 ILE A C 1
ATOM 2151 O O . ILE A 1 269 ? -16.843 10.909 13.641 1.00 89.88 269 ILE A O 1
ATOM 2155 N N . CYS A 1 270 ? -18.263 9.160 13.696 1.00 88.56 270 CYS A N 1
ATOM 2156 C CA . CYS A 1 270 ? -17.717 8.404 12.600 1.00 88.56 270 CYS A CA 1
ATOM 2157 C C . CYS A 1 270 ? -18.685 8.401 11.414 1.00 88.56 270 CYS A C 1
ATOM 2159 O O . CYS A 1 270 ? -19.758 7.792 11.512 1.00 88.56 270 CYS A O 1
ATOM 2161 N N . ASN A 1 271 ? -18.291 9.052 10.312 1.00 79.75 271 ASN A N 1
ATOM 2162 C CA . ASN A 1 271 ? -19.073 9.090 9.067 1.00 79.75 271 ASN A CA 1
ATOM 2163 C C . ASN A 1 271 ? -18.579 8.060 8.052 1.00 79.75 271 ASN A C 1
ATOM 2165 O O . ASN A 1 271 ? -17.339 7.953 7.853 1.00 79.75 271 ASN A O 1
#

Nearest PDB structures (foldseek):
  2kl8-assembly1_A  TM=3.925E-01  e=1.401E-01  synthetic construct
  6wxp-assembly2_D  TM=3.675E-01  e=1.246E-01  synthetic construct
  6wxp-assembly1_B  TM=3.535E-01  e=1.175E-01  synthetic construct

Secondary structure (DSSP, 8-state):
--HHHHHHHHHHHHHHHHHHHHHHHHHHHHTT-S-HHHHHHHHHHHHHHHHHHHHHHHHHHHHHHHHHHHHHHHHHHHHHHHHHHHHTTTS-HHHHHHHHHHHHHHSPTTHHHHHHHHHHHHHHHHHHHHHHHHHHHHHHHHHHHT-SSPPPHHHHHHHHHHHHHHHHHHHHTT------EEEEEEEESSHHHHHHHHHHHHHHT-TT-EEEEETTEEEEEEEE-S-HHHHHHHHHHHHHH-TTS--EEEEHHHH-S-EEEETTTTEEEE-

Solvent-accessible surface area (backbone atoms only — not comparable to full-atom values): 14730 Å² total; per-residue (Å²): 132,62,66,68,58,54,53,50,53,50,54,53,51,53,53,50,54,51,53,53,49,52,54,50,52,55,49,46,64,73,64,65,78,59,54,76,72,56,51,53,56,53,52,54,54,48,52,53,53,50,55,54,49,53,51,50,52,52,51,51,53,54,51,51,54,51,51,54,53,51,50,54,50,52,53,51,51,55,51,60,73,46,45,68,66,61,75,63,56,54,54,45,67,65,60,54,37,52,50,27,51,47,51,30,69,75,40,66,91,51,72,69,19,53,50,26,48,53,49,28,54,50,48,54,50,53,49,52,52,47,51,52,48,52,52,50,53,37,54,53,50,55,55,55,70,73,46,92,57,72,64,50,74,67,59,50,51,52,52,54,50,51,52,51,51,47,51,53,52,30,58,76,68,60,37,43,74,95,55,40,31,29,28,38,42,51,73,32,77,43,70,75,73,40,48,68,57,44,51,49,36,31,75,76,76,40,73,73,42,45,43,36,31,48,83,78,32,32,26,38,29,37,75,32,84,67,49,71,66,58,34,47,51,51,27,52,51,46,34,70,79,40,65,85,37,48,41,41,71,46,48,38,67,72,76,30,75,41,78,45,80,38,80,91,77,68,28,34,37,37,90

Mean predicted aligned error: 15.17 Å

pLDDT: mean 80.08, std 10.3, range [43.97, 94.5]

Sequence (271 aa):
MDTLRISLWLNIGLILLLVVGCVYIIKLIKSKTVDESGIDKIIDLYKVVLITTVSAIIANIVADYFKERDYDKNEMMTFNEYIPYVIDTTGAIDKKINFCKFFASVTPKGDLRDGWEKYTLYLETEKGKLQNITNSSKAKTESLIQKDVPPTNEELANLETEEAQKQKILTNINAVENTSYLVILGADNNVKDTEPEIKWAKEHINPNAIIYKKRNWYRTVIPVNTTYEDAKAIAKQVRSIAPKRGAYVVSLKTWCSSTTFSPEENCIICN

Foldseek 3Di:
DDPVVVLVVVLVVLVVVLVVLVVVLVVCVVVVPDDPVVNVVSVVVSVVSVVVSVVVNVVVVVVVVVVVVVVVVVVVVVVVVCVVLVVPQAADLVSVLVVLVVQLVPDDDDDRNVVSVVVSVVSVVLVVLLVVLLVVLLVLLVVCLPDQAFDDPVSQVVNVVSVVVNVVSCVVSNYDHQWKKKKWFDKDLDLVVCVVVLVCCCVPQNVQWFWEDEPSMITTIDIGRDDPVVSVVSQVVSCVVPVRRNIHMDTCCSNAVDWDQDPVSRHIYGD